Protein AF-A0A9P7G1A4-F1 (afdb_monomer_lite)

Secondary structure (DSSP, 8-state):
---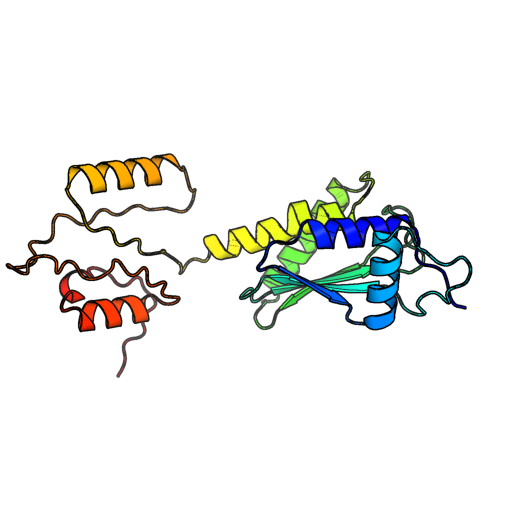PPPHHHHHHHHHHHHH--TTEEEEESSSHHHHHHHHHHHHTT---TT----SS-EEEEEEETT-SEEEEEEE-TT--SSTTSSPPEEEEEESS--HHHHHHHHHHHHHHHHHTTT-SSHHHIIIIIIIHHHHHHHHHT-TT--------S-HHHHHHHHHHHHHT--TT----PPP----TT-------------SSHHHHHHHHHHTT-GGG-----TT-----

Foldseek 3Di:
DFFAAAPLNLVLVLLLVVLDDPQKDKAFPPPRVQSVVCNVCVVVVNPDPDDRHDPAFGWMWIDGHPQQKTKIKTHGSPDHQACPPPHIDIAMDGPPQDPVNRVVVVVQLVVLCVVCRVPSHSSNCSVNVPPVVVSVVCVVVPPQDPPPDDDDDPPVVVVVVLVVVVVVPDVRDPDDDDDDDCPDDDDPDPPDPDDDDDPHPVVVCVVCVVVVNNVVVDDDPPDDPDDD

Structure (mmCIF, N/CA/C/O backbone):
data_AF-A0A9P7G1A4-F1
#
_entry.id   AF-A0A9P7G1A4-F1
#
loop_
_atom_site.group_PDB
_atom_site.id
_atom_site.type_symbol
_atom_site.label_atom_id
_atom_site.label_alt_id
_atom_site.label_comp_id
_atom_site.label_asym_id
_atom_site.label_entity_id
_atom_site.label_seq_id
_atom_site.pdbx_PDB_ins_code
_atom_site.Cartn_x
_atom_site.Cartn_y
_atom_site.Cartn_z
_atom_site.occupancy
_atom_site.B_iso_or_equiv
_atom_site.auth_seq_id
_atom_site.auth_comp_id
_atom_site.auth_asym_id
_atom_site.auth_atom_id
_atom_site.pdbx_PDB_model_num
ATOM 1 N N . MET A 1 1 ? 7.457 -4.955 -28.957 1.00 50.28 1 MET A N 1
ATOM 2 C CA . MET A 1 1 ? 8.875 -5.320 -28.740 1.00 50.28 1 MET A CA 1
ATOM 3 C C . MET A 1 1 ? 8.995 -5.631 -27.256 1.00 50.28 1 MET A C 1
ATOM 5 O O . MET A 1 1 ? 8.514 -4.818 -26.485 1.00 50.28 1 MET A O 1
ATOM 9 N N . ARG A 1 2 ? 9.465 -6.820 -26.857 1.00 60.06 2 ARG A N 1
ATOM 10 C CA . ARG A 1 2 ? 9.529 -7.198 -25.433 1.00 60.06 2 ARG A CA 1
ATOM 11 C C . ARG A 1 2 ? 10.736 -6.514 -24.798 1.00 60.06 2 ARG A C 1
ATOM 13 O O . ARG A 1 2 ? 11.841 -6.670 -25.311 1.00 60.06 2 ARG A O 1
ATOM 20 N N . THR A 1 3 ? 10.518 -5.740 -23.745 1.00 62.59 3 THR A N 1
ATOM 21 C CA . THR A 1 3 ? 11.570 -5.029 -23.006 1.00 62.59 3 THR A CA 1
ATOM 22 C C . THR A 1 3 ? 11.796 -5.727 -21.677 1.00 62.59 3 THR A C 1
ATOM 24 O O . THR A 1 3 ? 10.840 -6.093 -20.999 1.00 62.59 3 THR A O 1
ATOM 27 N N . LEU A 1 4 ? 13.060 -5.950 -21.328 1.00 68.69 4 LEU A N 1
ATOM 28 C CA . LEU A 1 4 ? 13.418 -6.532 -20.039 1.00 68.69 4 LEU A CA 1
ATOM 29 C C . LEU A 1 4 ? 13.031 -5.559 -18.915 1.00 68.69 4 LEU A C 1
ATOM 31 O O . LEU A 1 4 ? 13.248 -4.355 -19.088 1.00 68.69 4 LEU A O 1
ATOM 35 N N . PRO A 1 5 ? 12.484 -6.047 -17.787 1.00 73.88 5 PRO A N 1
ATOM 36 C CA . PRO A 1 5 ? 12.260 -5.207 -16.621 1.00 73.88 5 PRO A CA 1
ATOM 37 C C . PRO A 1 5 ? 13.575 -4.578 -16.172 1.00 73.88 5 PRO A C 1
ATOM 39 O O . PRO A 1 5 ? 14.627 -5.224 -16.188 1.00 73.88 5 PRO A O 1
ATOM 42 N N . ASN A 1 6 ? 13.525 -3.316 -15.758 1.00 82.44 6 ASN A N 1
ATOM 43 C CA . ASN A 1 6 ? 14.699 -2.677 -15.185 1.00 82.44 6 ASN A CA 1
ATOM 44 C C . ASN A 1 6 ? 15.040 -3.348 -13.844 1.00 82.44 6 ASN A C 1
ATOM 46 O O . ASN A 1 6 ? 14.147 -3.631 -13.046 1.00 82.44 6 ASN A O 1
ATOM 50 N N . LYS A 1 7 ? 16.329 -3.549 -13.553 1.00 87.00 7 LYS A N 1
ATOM 51 C CA . LYS A 1 7 ? 16.787 -4.069 -12.259 1.00 87.00 7 LYS A CA 1
ATOM 52 C C . LYS A 1 7 ? 16.179 -3.294 -11.083 1.00 87.00 7 LYS A C 1
ATOM 54 O O . LYS A 1 7 ? 15.661 -3.907 -10.161 1.00 87.00 7 LYS A O 1
ATOM 59 N N . LYS A 1 8 ? 16.156 -1.958 -11.158 1.00 89.25 8 LYS A N 1
ATOM 60 C CA . LYS A 1 8 ? 15.583 -1.100 -10.107 1.00 89.25 8 LYS A CA 1
ATOM 61 C C . LYS A 1 8 ? 14.085 -1.332 -9.893 1.00 89.25 8 LYS A C 1
ATOM 63 O O . LYS A 1 8 ? 13.614 -1.303 -8.766 1.00 89.25 8 LYS A O 1
ATOM 68 N N . GLN A 1 9 ? 13.344 -1.623 -10.963 1.00 90.75 9 GLN A N 1
ATOM 69 C CA . GLN A 1 9 ? 11.924 -1.968 -10.874 1.00 90.75 9 GLN A CA 1
ATOM 70 C C . GLN A 1 9 ? 11.711 -3.269 -10.086 1.00 90.75 9 GLN A C 1
ATOM 72 O O . GLN A 1 9 ? 10.815 -3.337 -9.247 1.00 90.75 9 GLN A O 1
ATOM 77 N N . LEU A 1 10 ? 12.533 -4.291 -10.346 1.00 91.19 10 LEU A N 1
ATOM 78 C CA . LEU A 1 10 ? 12.475 -5.565 -9.625 1.00 91.19 10 LEU A CA 1
ATOM 79 C C . LEU A 1 10 ? 12.927 -5.412 -8.166 1.00 91.19 10 LEU A C 1
ATOM 81 O O . LEU A 1 10 ? 12.272 -5.961 -7.284 1.00 91.19 10 LEU A O 1
ATOM 85 N N . GLU A 1 11 ? 13.977 -4.621 -7.911 1.00 92.62 11 GLU A N 1
ATOM 86 C CA . GLU A 1 11 ? 14.442 -4.283 -6.557 1.00 92.62 11 GLU A CA 1
ATOM 87 C C . GLU A 1 11 ? 13.313 -3.651 -5.725 1.00 92.62 11 GLU A C 1
ATOM 89 O O . GLU A 1 11 ? 13.015 -4.137 -4.637 1.00 92.62 11 GLU A O 1
ATOM 94 N N . GLU A 1 12 ? 12.612 -2.635 -6.243 1.00 94.44 12 GLU A N 1
ATOM 95 C CA . GLU A 1 12 ? 11.511 -1.993 -5.506 1.00 94.44 12 GLU A CA 1
ATOM 96 C C . GLU A 1 12 ? 10.339 -2.937 -5.233 1.00 94.44 12 GLU A C 1
ATOM 98 O O . GLU A 1 12 ? 9.816 -2.967 -4.119 1.00 94.44 12 GLU A O 1
ATOM 103 N N . LEU A 1 13 ? 9.934 -3.740 -6.223 1.00 94.06 13 LEU A N 1
ATOM 104 C CA . LEU A 1 13 ? 8.868 -4.730 -6.046 1.00 94.06 13 LEU A CA 1
ATOM 105 C C . LEU A 1 13 ? 9.237 -5.782 -4.994 1.00 94.06 13 LEU A C 1
ATOM 107 O O . LEU A 1 13 ? 8.384 -6.190 -4.204 1.00 94.06 13 LEU A O 1
ATOM 111 N N . GLN A 1 14 ? 10.503 -6.198 -4.960 1.00 93.62 14 GLN A N 1
ATOM 112 C CA . GLN A 1 14 ? 11.011 -7.137 -3.969 1.00 93.62 14 GLN A CA 1
ATOM 113 C C . GLN A 1 14 ? 11.032 -6.512 -2.570 1.00 93.62 14 GLN A C 1
ATOM 115 O O . GLN A 1 14 ? 10.576 -7.138 -1.613 1.00 93.62 14 GLN A O 1
ATOM 120 N N . MET A 1 15 ? 11.500 -5.266 -2.450 1.00 94.25 15 MET A N 1
ATOM 121 C CA . MET A 1 15 ? 11.491 -4.534 -1.182 1.00 94.25 15 MET A CA 1
ATOM 122 C C . MET A 1 15 ? 10.073 -4.370 -0.636 1.00 94.25 15 MET A C 1
ATOM 124 O O . MET A 1 15 ? 9.863 -4.587 0.554 1.00 94.25 15 MET A O 1
ATOM 128 N N . ILE A 1 16 ? 9.098 -4.053 -1.497 1.00 94.88 16 ILE A N 1
ATOM 129 C CA . ILE A 1 16 ? 7.687 -3.993 -1.094 1.00 94.88 16 ILE A CA 1
ATOM 130 C C . ILE A 1 16 ? 7.224 -5.371 -0.626 1.00 94.88 16 ILE A C 1
ATOM 132 O O . ILE A 1 16 ? 6.701 -5.485 0.471 1.00 94.88 16 ILE A O 1
ATOM 136 N N . LYS A 1 17 ? 7.450 -6.436 -1.406 1.00 92.94 17 LYS A N 1
ATOM 137 C CA . LYS A 1 17 ? 7.046 -7.805 -1.036 1.00 92.94 17 LYS A CA 1
ATOM 138 C C . LYS A 1 17 ? 7.581 -8.219 0.343 1.00 92.94 17 LYS A C 1
ATOM 140 O O . LYS A 1 17 ? 6.862 -8.885 1.082 1.00 92.94 17 LYS A O 1
ATOM 145 N N . PHE A 1 18 ? 8.810 -7.832 0.689 1.00 91.69 18 PHE A N 1
ATOM 146 C CA . PHE A 1 18 ? 9.416 -8.145 1.988 1.00 91.69 18 PHE A CA 1
ATOM 147 C C . PHE A 1 18 ? 9.010 -7.211 3.131 1.00 91.69 18 PHE A C 1
ATOM 149 O O . PHE A 1 18 ? 9.175 -7.593 4.289 1.00 91.69 18 PHE A O 1
ATOM 156 N N . SER A 1 19 ? 8.494 -6.013 2.844 1.00 92.31 19 SER A N 1
ATOM 157 C CA . SER A 1 19 ? 8.000 -5.095 3.876 1.00 92.31 19 SER A CA 1
ATOM 158 C C . SER A 1 19 ? 6.554 -5.369 4.291 1.00 92.31 19 SER A C 1
ATOM 160 O O . SER A 1 19 ? 6.136 -4.876 5.338 1.00 92.31 19 SER A O 1
ATOM 162 N N . LEU A 1 20 ? 5.802 -6.150 3.504 1.00 91.31 20 LEU A N 1
ATOM 163 C CA . LEU A 1 20 ? 4.403 -6.463 3.795 1.00 91.31 20 LEU A CA 1
ATOM 164 C C . LEU A 1 20 ? 4.238 -7.212 5.119 1.00 91.31 20 LEU A C 1
ATOM 166 O O . LEU A 1 20 ? 4.939 -8.185 5.414 1.00 91.31 20 LEU A O 1
ATOM 170 N N . LEU A 1 21 ? 3.230 -6.803 5.882 1.00 88.69 21 LEU A N 1
ATOM 171 C CA . LEU A 1 21 ? 2.774 -7.526 7.066 1.00 88.69 21 LEU A CA 1
ATOM 172 C C . LEU A 1 21 ? 1.942 -8.762 6.682 1.00 88.69 21 LEU A C 1
ATOM 174 O O . LEU A 1 21 ? 1.463 -8.900 5.562 1.00 88.69 21 LEU A O 1
ATOM 178 N N . GLN A 1 22 ? 1.697 -9.660 7.645 1.00 83.88 22 GLN A N 1
ATOM 179 C CA . GLN A 1 22 ? 0.922 -10.896 7.418 1.00 83.88 22 GLN A CA 1
ATOM 180 C C . GLN A 1 22 ? -0.504 -10.650 6.898 1.00 83.88 22 GLN A C 1
ATOM 182 O O . GLN A 1 22 ? -1.103 -11.529 6.284 1.00 83.88 22 GLN A O 1
ATOM 187 N N . ASN A 1 23 ? -1.062 -9.470 7.171 1.00 87.12 23 ASN A N 1
ATOM 188 C CA . ASN A 1 23 ? -2.388 -9.061 6.726 1.00 87.12 23 ASN A CA 1
ATOM 189 C C . ASN A 1 23 ? -2.348 -8.173 5.473 1.00 87.12 23 ASN A C 1
ATOM 191 O O . ASN A 1 23 ? -3.361 -7.571 5.128 1.00 87.12 23 ASN A O 1
ATOM 195 N N . GLU A 1 24 ? -1.206 -8.066 4.805 1.00 91.94 24 GLU A N 1
ATOM 196 C CA . GLU A 1 24 ? -1.015 -7.263 3.606 1.00 91.94 24 GLU A CA 1
ATOM 197 C C . GLU A 1 24 ? -0.651 -8.175 2.442 1.00 91.94 24 GLU A C 1
ATOM 199 O O . GLU A 1 24 ? -0.001 -9.208 2.593 1.00 91.94 24 GLU A O 1
ATOM 204 N N . THR A 1 25 ? -1.119 -7.815 1.257 1.00 93.81 25 THR A N 1
ATOM 205 C CA . THR A 1 25 ? -0.951 -8.628 0.058 1.00 93.81 25 THR A CA 1
ATOM 206 C C . THR A 1 25 ? -0.548 -7.752 -1.107 1.00 93.81 25 THR A C 1
ATOM 208 O O . THR A 1 25 ? -1.005 -6.615 -1.229 1.00 93.81 25 THR A O 1
ATOM 211 N N . LEU A 1 26 ? 0.299 -8.312 -1.962 1.00 95.31 26 LEU A N 1
ATOM 212 C CA . LEU A 1 26 ? 0.692 -7.745 -3.239 1.00 95.31 26 LEU A CA 1
ATOM 213 C C . LEU A 1 26 ? 0.355 -8.760 -4.324 1.00 95.31 26 LEU A C 1
ATOM 215 O O . LEU A 1 26 ? 0.815 -9.902 -4.277 1.00 95.31 26 LEU A O 1
ATOM 219 N N . VAL A 1 27 ? -0.454 -8.344 -5.292 1.00 94.31 27 VAL A N 1
ATOM 220 C CA . VAL A 1 27 ? -0.944 -9.198 -6.376 1.00 94.31 27 VAL A CA 1
ATOM 221 C C . VAL A 1 27 ? -0.731 -8.493 -7.709 1.00 94.31 27 VAL A C 1
ATOM 223 O O . VAL A 1 27 ? -1.128 -7.347 -7.893 1.00 94.31 27 VAL A O 1
ATOM 226 N N . PHE A 1 28 ? -0.117 -9.183 -8.666 1.00 94.44 28 PHE A N 1
ATOM 227 C CA . PHE A 1 28 ? -0.029 -8.693 -10.039 1.00 94.44 28 PHE A CA 1
ATOM 228 C C . PHE A 1 28 ? -1.380 -8.859 -10.740 1.00 94.44 28 PHE A C 1
ATOM 230 O O . PHE A 1 28 ? -1.946 -9.953 -10.746 1.00 94.44 28 PHE A O 1
ATOM 237 N N . LEU A 1 29 ? -1.888 -7.780 -11.333 1.00 92.62 29 LEU A N 1
ATOM 238 C CA . LEU A 1 29 ? -3.165 -7.766 -12.049 1.00 92.62 29 LEU A CA 1
ATOM 239 C C . LEU A 1 29 ? -3.019 -8.254 -13.493 1.00 92.62 29 LEU A C 1
ATOM 241 O O . LEU A 1 29 ? -3.878 -8.980 -13.985 1.00 92.62 29 LEU A O 1
ATOM 245 N N . ASP A 1 30 ? -1.920 -7.879 -14.145 1.00 88.12 30 ASP A N 1
ATOM 246 C CA . ASP A 1 30 ? -1.639 -8.179 -15.548 1.00 88.12 30 ASP A CA 1
ATOM 247 C C . ASP A 1 30 ? -0.352 -9.005 -15.659 1.00 88.12 30 ASP A C 1
ATOM 249 O O . ASP A 1 30 ? 0.599 -8.782 -14.908 1.00 88.12 30 ASP A O 1
ATOM 253 N N . GLU A 1 31 ? -0.328 -9.976 -16.581 1.00 85.38 31 GLU A N 1
ATOM 254 C CA . GLU A 1 31 ? 0.806 -10.895 -16.792 1.00 85.38 31 GLU A CA 1
ATOM 255 C C . GLU A 1 31 ? 1.373 -11.476 -15.476 1.00 85.38 31 GLU A C 1
ATOM 257 O O . GLU A 1 31 ? 2.587 -11.599 -15.299 1.00 85.38 31 GLU A O 1
ATOM 262 N N . SER A 1 32 ? 0.486 -11.828 -14.538 1.00 85.88 32 SER A N 1
ATOM 263 C CA . SER A 1 32 ? 0.849 -12.142 -13.151 1.00 85.88 32 SER A CA 1
ATOM 264 C C . SER A 1 32 ? 1.880 -13.261 -13.024 1.00 85.88 32 SER A C 1
ATOM 266 O O . SER A 1 32 ? 2.825 -13.136 -12.250 1.00 85.88 32 SER A O 1
ATOM 268 N N . GLU A 1 33 ? 1.763 -14.316 -13.832 1.00 86.00 33 GLU A N 1
ATOM 269 C CA . GLU A 1 33 ? 2.751 -15.396 -13.874 1.00 86.00 33 GLU A CA 1
ATOM 270 C C . GLU A 1 33 ? 4.121 -14.931 -14.376 1.00 86.00 33 GLU A C 1
ATOM 272 O O . GLU A 1 33 ? 5.142 -15.395 -13.874 1.00 86.00 33 GLU A O 1
ATOM 277 N N . ALA A 1 34 ? 4.163 -14.042 -15.372 1.00 86.81 34 ALA A N 1
ATOM 278 C CA . ALA A 1 34 ? 5.422 -13.564 -15.933 1.00 86.81 34 ALA A CA 1
ATOM 279 C C . ALA A 1 34 ? 6.149 -12.679 -14.917 1.00 86.81 34 ALA A C 1
ATOM 281 O O . ALA A 1 34 ? 7.319 -12.919 -14.628 1.00 86.81 34 ALA A O 1
ATOM 282 N N . TRP A 1 35 ? 5.446 -11.715 -14.320 1.00 89.12 35 TRP A N 1
ATOM 283 C CA . TRP A 1 35 ? 6.011 -10.846 -13.288 1.00 89.12 35 TRP A CA 1
ATOM 284 C C . TRP A 1 35 ? 6.409 -11.613 -12.024 1.00 89.12 35 TRP A C 1
ATOM 286 O O . TRP A 1 35 ? 7.485 -11.366 -11.481 1.00 89.12 35 TRP A O 1
ATOM 296 N N . ALA A 1 36 ? 5.602 -12.585 -11.589 1.00 87.50 36 ALA A N 1
ATOM 297 C CA . ALA A 1 36 ? 5.943 -13.431 -10.447 1.00 87.50 36 ALA A CA 1
ATOM 298 C C . ALA A 1 36 ? 7.197 -14.281 -10.705 1.00 87.50 36 ALA A C 1
ATOM 300 O O . ALA A 1 36 ? 8.042 -14.389 -9.819 1.00 87.50 36 ALA A O 1
ATOM 301 N N . ARG A 1 37 ? 7.347 -14.842 -11.916 1.00 87.44 37 ARG A N 1
ATOM 302 C CA . ARG A 1 37 ? 8.562 -15.574 -12.316 1.00 87.44 37 ARG A CA 1
ATOM 303 C C . ARG A 1 37 ? 9.783 -14.662 -12.332 1.00 87.44 37 ARG A C 1
ATOM 305 O O . ARG A 1 37 ? 10.774 -15.002 -11.706 1.00 87.44 37 ARG A O 1
ATOM 312 N N . TRP A 1 38 ? 9.690 -13.484 -12.950 1.00 87.06 38 TRP A N 1
ATOM 313 C CA . TRP A 1 38 ? 10.794 -12.517 -12.967 1.00 87.06 38 TRP A CA 1
ATOM 314 C C . TRP A 1 38 ? 11.235 -12.100 -11.563 1.00 87.06 38 TRP A C 1
ATOM 316 O O . TRP A 1 38 ? 12.430 -12.008 -11.297 1.00 87.06 38 TRP A O 1
ATOM 326 N N . LEU A 1 39 ? 10.282 -11.869 -10.657 1.00 88.12 39 LEU A N 1
ATOM 327 C CA . LEU A 1 39 ? 10.595 -11.514 -9.277 1.00 88.12 39 LEU A CA 1
ATOM 328 C C . LEU A 1 39 ? 11.248 -12.682 -8.517 1.00 88.12 39 LEU A C 1
ATOM 330 O O . LEU A 1 39 ? 12.160 -12.451 -7.730 1.00 88.12 39 LEU A O 1
ATOM 334 N N . ALA A 1 40 ? 10.818 -13.923 -8.769 1.00 87.50 40 ALA A N 1
ATOM 335 C CA . ALA A 1 40 ? 11.411 -15.122 -8.174 1.00 87.50 40 ALA A CA 1
ATOM 336 C C . ALA A 1 40 ? 12.822 -15.419 -8.716 1.00 87.50 40 ALA A C 1
ATOM 338 O O . ALA A 1 40 ? 13.728 -15.705 -7.937 1.00 87.50 40 ALA A O 1
ATOM 339 N N . ASP A 1 41 ? 13.027 -15.296 -10.029 1.00 87.31 41 ASP A N 1
ATOM 340 C CA . ASP A 1 41 ? 14.334 -15.475 -10.673 1.00 87.31 41 ASP A CA 1
ATOM 341 C C . ASP A 1 41 ? 15.327 -14.395 -10.200 1.00 87.31 41 ASP A C 1
ATOM 343 O O . ASP A 1 41 ? 16.511 -14.673 -10.009 1.00 87.31 41 ASP A O 1
ATOM 347 N N . PHE A 1 42 ? 14.845 -13.167 -9.963 1.00 87.38 42 PHE A N 1
ATOM 348 C CA . PHE A 1 42 ? 15.640 -12.093 -9.362 1.00 87.38 42 PHE A CA 1
ATOM 349 C C . PHE A 1 42 ? 16.022 -12.403 -7.912 1.00 87.38 42 PHE A C 1
ATOM 351 O O . PHE A 1 42 ? 17.176 -12.237 -7.528 1.00 87.38 42 PHE A O 1
ATOM 358 N N . GLU A 1 43 ? 15.068 -12.895 -7.117 1.00 85.94 43 GLU A N 1
ATOM 359 C CA . GLU A 1 43 ? 15.282 -13.289 -5.719 1.00 85.94 43 GLU A CA 1
ATOM 360 C C . GLU A 1 43 ? 16.321 -14.413 -5.587 1.00 85.94 43 GLU A C 1
ATOM 362 O O . GLU A 1 43 ? 17.135 -14.403 -4.666 1.00 85.94 43 GLU A O 1
ATOM 367 N N . ALA A 1 44 ? 16.332 -15.349 -6.535 1.00 85.56 44 ALA A N 1
ATOM 368 C CA . ALA A 1 44 ? 17.270 -16.464 -6.575 1.00 85.56 44 ALA A CA 1
ATOM 369 C C . ALA A 1 44 ? 18.592 -16.146 -7.307 1.00 85.56 44 ALA A C 1
ATOM 371 O O . ALA A 1 44 ? 19.328 -17.081 -7.627 1.00 85.56 44 ALA A O 1
ATOM 372 N N . ASP A 1 45 ? 18.865 -14.872 -7.626 1.00 81.62 45 ASP A N 1
ATOM 373 C CA . ASP A 1 45 ? 20.031 -14.397 -8.401 1.00 81.62 45 ASP A CA 1
ATOM 374 C C . ASP A 1 45 ? 20.311 -15.246 -9.658 1.00 81.62 45 ASP A C 1
ATOM 376 O O . ASP A 1 45 ? 21.444 -15.536 -10.043 1.00 81.62 45 ASP A O 1
ATOM 380 N N . SER A 1 46 ? 19.232 -15.713 -10.286 1.00 79.00 46 SER A N 1
ATOM 381 C CA . SER A 1 46 ? 19.245 -16.651 -11.410 1.00 79.00 46 SER A CA 1
ATOM 382 C C . SER A 1 46 ? 18.510 -16.073 -12.613 1.00 79.00 46 SER A C 1
ATOM 384 O O . SER A 1 46 ? 17.937 -16.807 -13.417 1.00 79.00 46 SER A O 1
ATOM 386 N N . LEU A 1 47 ? 18.586 -14.745 -12.774 1.00 70.81 47 LEU A N 1
ATOM 387 C CA . LEU A 1 47 ? 18.081 -14.043 -13.949 1.00 70.81 47 LEU A CA 1
ATOM 388 C C . LEU A 1 47 ? 18.709 -14.627 -15.226 1.00 70.81 47 LEU A C 1
ATOM 390 O O . LEU A 1 47 ? 19.916 -14.487 -15.452 1.00 70.81 47 LEU A O 1
ATOM 394 N N . PRO A 1 48 ? 17.925 -15.265 -16.103 1.00 64.88 48 PRO A N 1
ATOM 395 C CA . PRO A 1 48 ? 18.477 -15.853 -17.309 1.00 64.88 48 PRO A CA 1
ATOM 396 C C . PRO A 1 48 ? 18.829 -14.776 -18.334 1.00 64.88 48 PRO A C 1
ATOM 398 O O . PRO A 1 48 ? 18.066 -13.844 -18.586 1.00 64.88 48 PRO A O 1
ATOM 401 N N . ALA A 1 49 ? 19.964 -14.966 -19.009 1.00 60.84 49 ALA A N 1
ATOM 402 C CA . ALA A 1 49 ? 20.493 -14.033 -20.005 1.00 60.84 49 ALA A CA 1
ATOM 403 C C . ALA A 1 49 ? 19.546 -13.767 -21.198 1.00 60.84 49 ALA A C 1
ATOM 405 O O . ALA A 1 49 ? 19.726 -12.785 -21.915 1.00 60.84 49 ALA A O 1
ATOM 406 N N . VAL A 1 50 ? 18.558 -14.642 -21.437 1.00 56.25 50 VAL A N 1
ATOM 407 C CA . VAL A 1 50 ? 17.644 -14.583 -22.591 1.00 56.25 50 VAL A CA 1
ATOM 408 C C . VAL A 1 50 ? 16.226 -15.028 -22.195 1.00 56.25 50 VAL A C 1
ATOM 410 O O . VAL A 1 50 ? 15.695 -15.999 -22.729 1.00 56.25 50 VAL A O 1
ATOM 413 N N . GLN A 1 51 ? 15.583 -14.347 -21.245 1.00 66.06 51 GLN A N 1
ATOM 414 C CA . GLN A 1 51 ? 14.125 -14.447 -21.099 1.00 66.06 51 GLN A CA 1
ATOM 415 C C . GLN A 1 51 ? 13.432 -13.314 -21.860 1.00 66.06 51 GLN A C 1
ATOM 417 O O . GLN A 1 51 ? 13.884 -12.173 -21.905 1.00 66.06 51 GLN A O 1
ATOM 422 N N . GLN A 1 52 ? 12.302 -13.642 -22.477 1.00 69.00 52 GLN A N 1
ATOM 423 C CA . GLN A 1 52 ? 11.416 -12.654 -23.070 1.00 69.00 52 GLN A CA 1
ATOM 424 C C . GLN A 1 52 ? 10.742 -11.863 -21.939 1.00 69.00 52 GLN A C 1
ATOM 426 O O . GLN A 1 52 ? 9.977 -12.435 -21.168 1.00 69.00 52 GLN A O 1
ATOM 431 N N . GLY A 1 53 ? 11.036 -10.564 -21.844 1.00 69.38 53 GLY A N 1
ATOM 432 C CA . GLY A 1 53 ? 10.427 -9.679 -20.849 1.00 69.38 53 GLY A CA 1
ATOM 433 C C . GLY A 1 53 ? 8.900 -9.561 -20.998 1.00 69.38 53 GLY A C 1
ATOM 434 O O . GLY A 1 53 ? 8.362 -9.914 -22.059 1.00 69.38 53 GLY A O 1
ATOM 435 N N . PRO A 1 54 ? 8.211 -9.072 -19.953 1.00 77.19 54 PRO A N 1
ATOM 436 C CA . PRO A 1 54 ? 6.778 -8.803 -19.993 1.00 77.19 54 PRO A CA 1
ATOM 437 C C . PRO A 1 54 ? 6.441 -7.794 -21.097 1.00 77.19 54 PRO A C 1
ATOM 439 O O . PRO A 1 54 ? 7.272 -6.975 -21.510 1.00 77.19 54 PRO A O 1
ATOM 442 N N . ILE A 1 55 ? 5.226 -7.899 -21.633 1.00 79.75 55 ILE A N 1
ATOM 443 C CA . ILE A 1 55 ? 4.764 -7.075 -22.758 1.00 79.75 55 ILE A CA 1
ATOM 444 C C . ILE A 1 55 ? 4.066 -5.814 -22.236 1.00 79.75 55 ILE A C 1
ATOM 446 O O . ILE A 1 55 ? 4.124 -4.770 -22.891 1.00 79.75 55 ILE A O 1
ATOM 450 N N . SER A 1 56 ? 3.443 -5.895 -21.060 1.00 85.38 56 SER A N 1
ATOM 451 C CA . SER A 1 56 ? 2.741 -4.798 -20.398 1.00 85.38 56 SER A CA 1
ATOM 452 C C . SER A 1 56 ? 3.504 -4.222 -19.193 1.00 85.38 56 SER A C 1
ATOM 454 O O . SER A 1 56 ? 4.345 -4.902 -18.598 1.00 85.38 56 SER A O 1
ATOM 456 N N . PRO A 1 57 ? 3.184 -2.977 -18.782 1.00 90.19 57 PRO A N 1
ATOM 457 C CA . PRO A 1 57 ? 3.572 -2.430 -17.480 1.00 90.19 57 PRO A CA 1
ATOM 458 C C . PRO A 1 57 ? 3.270 -3.391 -16.323 1.00 90.19 57 PRO A C 1
ATOM 460 O O . PRO A 1 57 ? 2.308 -4.163 -16.384 1.00 90.19 57 PRO A O 1
ATOM 463 N N . ALA A 1 58 ? 4.067 -3.319 -15.252 1.00 91.75 58 ALA A N 1
ATOM 464 C CA . ALA A 1 58 ? 3.762 -4.055 -14.030 1.00 91.75 58 ALA A CA 1
ATOM 465 C C . ALA A 1 58 ? 2.600 -3.356 -13.338 1.00 91.75 58 ALA A C 1
ATOM 467 O O . ALA A 1 58 ? 2.756 -2.241 -12.839 1.00 91.75 58 ALA A O 1
ATOM 468 N N . ARG A 1 59 ? 1.438 -3.998 -13.306 1.00 95.19 59 ARG A N 1
ATOM 469 C CA . ARG A 1 59 ? 0.276 -3.464 -12.610 1.00 95.19 59 ARG A CA 1
ATOM 470 C C . ARG A 1 59 ? 0.014 -4.285 -11.366 1.00 95.19 59 ARG A C 1
ATOM 472 O O . ARG A 1 59 ? -0.257 -5.481 -11.448 1.00 95.19 59 ARG A O 1
ATOM 479 N N . VAL A 1 60 ? 0.134 -3.637 -10.220 1.00 95.81 60 VAL A N 1
ATOM 480 C CA . VAL A 1 60 ? 0.210 -4.292 -8.922 1.00 95.81 60 VAL A CA 1
ATOM 481 C C . VAL A 1 60 ? -0.884 -3.754 -8.023 1.00 95.81 60 VAL A C 1
ATOM 483 O O . VAL A 1 60 ? -0.996 -2.547 -7.826 1.00 95.81 60 VAL A O 1
ATOM 486 N N . GLU A 1 61 ? -1.693 -4.650 -7.484 1.00 96.06 61 GLU A N 1
ATOM 487 C CA . GLU A 1 61 ? -2.647 -4.364 -6.426 1.00 96.06 61 GLU A CA 1
ATOM 488 C C . GLU A 1 61 ? -2.003 -4.641 -5.071 1.00 96.06 61 GLU A C 1
ATOM 490 O O . GLU A 1 61 ? -1.429 -5.706 -4.852 1.00 96.06 61 GLU A O 1
ATOM 495 N N . ILE A 1 62 ? -2.107 -3.675 -4.165 1.00 96.12 62 ILE A N 1
ATOM 496 C CA . ILE A 1 62 ? -1.611 -3.767 -2.798 1.00 96.12 62 ILE A CA 1
ATOM 497 C C . ILE A 1 62 ? -2.788 -3.544 -1.859 1.00 96.12 62 ILE A C 1
ATOM 499 O O . ILE A 1 62 ? -3.407 -2.472 -1.854 1.00 96.12 62 ILE A O 1
ATOM 503 N N . LYS A 1 63 ? -3.105 -4.568 -1.070 1.00 93.56 63 LYS A N 1
ATOM 504 C CA . LYS A 1 63 ? -4.311 -4.618 -0.245 1.00 93.56 63 LYS A CA 1
ATOM 505 C C . LYS A 1 63 ? -3.987 -5.030 1.179 1.00 93.56 63 LYS A C 1
ATOM 507 O O . LYS A 1 63 ? -3.261 -5.992 1.408 1.00 93.56 63 LYS A O 1
ATOM 512 N N . VAL A 1 64 ? -4.613 -4.334 2.121 1.00 91.38 64 VAL A N 1
ATOM 513 C CA . VAL A 1 64 ? -4.666 -4.721 3.531 1.00 91.38 64 VAL A CA 1
ATOM 514 C C . VAL A 1 64 ? -5.958 -5.509 3.768 1.00 91.38 64 VAL A C 1
ATOM 516 O O . VAL A 1 64 ? -7.034 -5.084 3.340 1.00 91.38 64 VAL A O 1
ATOM 519 N N . TYR A 1 65 ? -5.870 -6.659 4.432 1.00 86.62 65 TYR A N 1
ATOM 520 C CA . TYR A 1 65 ? -7.018 -7.493 4.788 1.00 86.62 65 TYR A CA 1
ATOM 521 C C . TYR A 1 65 ? -8.034 -6.693 5.618 1.00 86.62 65 TYR A C 1
ATOM 523 O O . TYR A 1 65 ? -7.655 -5.896 6.477 1.00 86.62 65 TYR A O 1
ATOM 531 N N . ASP A 1 66 ? -9.325 -6.870 5.325 1.00 81.56 66 ASP A N 1
ATOM 532 C CA . ASP A 1 66 ? -10.450 -6.104 5.891 1.00 81.56 66 ASP A CA 1
ATOM 533 C C . ASP A 1 66 ? -10.384 -4.573 5.720 1.00 81.56 66 ASP A C 1
ATOM 535 O O . ASP A 1 66 ? -11.153 -3.830 6.340 1.00 81.56 66 ASP A O 1
ATOM 539 N N . SER A 1 67 ? -9.499 -4.061 4.859 1.00 85.56 67 SER A N 1
ATOM 540 C CA . SER A 1 67 ? -9.543 -2.660 4.448 1.00 85.56 67 SER A CA 1
ATOM 541 C C . SER A 1 67 ? -10.569 -2.469 3.322 1.00 85.56 67 SER A C 1
ATOM 543 O O . SER A 1 67 ? -10.530 -3.201 2.330 1.00 85.56 67 SER A O 1
ATOM 545 N N . PRO A 1 68 ? -11.459 -1.458 3.411 1.00 84.06 68 PRO A N 1
ATOM 546 C CA . PRO A 1 68 ? -12.393 -1.122 2.333 1.00 84.06 68 PRO A CA 1
ATOM 547 C C . PRO A 1 68 ? -11.698 -0.467 1.130 1.00 84.06 68 PRO A C 1
ATOM 549 O O . PRO A 1 68 ? -12.351 -0.181 0.128 1.00 84.06 68 PRO A O 1
ATOM 552 N N . MET A 1 69 ? -10.396 -0.193 1.246 1.00 89.88 69 MET A N 1
ATOM 553 C CA . MET A 1 69 ? -9.577 0.459 0.237 1.00 89.88 69 MET A CA 1
ATOM 554 C C . MET A 1 69 ? -8.262 -0.285 0.008 1.00 89.88 69 MET A C 1
ATOM 556 O O . MET A 1 69 ? -7.724 -0.936 0.908 1.00 89.88 69 MET A O 1
ATOM 560 N N . PHE A 1 70 ? -7.739 -0.139 -1.198 1.00 93.50 70 PHE A N 1
ATOM 561 C CA . PHE A 1 70 ? -6.493 -0.726 -1.659 1.00 93.50 70 PHE A CA 1
ATOM 562 C C . PHE A 1 70 ? -5.838 0.194 -2.690 1.00 93.50 70 PHE A C 1
ATOM 564 O O . PHE A 1 70 ? -6.476 1.098 -3.245 1.00 93.50 70 PHE A O 1
ATOM 571 N N . PHE A 1 71 ? -4.556 -0.029 -2.945 1.00 95.94 71 PHE A N 1
ATOM 572 C CA . PHE A 1 71 ? -3.800 0.738 -3.925 1.00 95.94 71 PHE A CA 1
ATOM 573 C C . PHE A 1 71 ? -3.536 -0.102 -5.162 1.00 95.94 71 PHE A C 1
ATOM 575 O O . PHE A 1 71 ? -3.313 -1.305 -5.082 1.00 95.94 71 PHE A O 1
ATOM 582 N N . VAL A 1 72 ? -3.543 0.551 -6.314 1.00 96.62 72 VAL A N 1
ATOM 583 C CA . VAL A 1 72 ? -3.072 -0.008 -7.571 1.00 96.62 72 VAL A CA 1
ATOM 584 C C . VAL A 1 72 ? -1.928 0.859 -8.056 1.00 96.62 72 VAL A C 1
ATOM 586 O O . VAL A 1 72 ? -2.087 2.070 -8.206 1.00 96.62 72 VAL A O 1
ATOM 589 N N . VAL A 1 73 ? -0.788 0.229 -8.299 1.00 96.81 73 VAL A N 1
ATOM 590 C CA . VAL A 1 73 ? 0.405 0.868 -8.841 1.00 96.81 73 VAL A CA 1
ATOM 591 C C . VAL A 1 73 ? 0.643 0.312 -10.232 1.00 96.81 73 VAL A C 1
ATOM 593 O O . VAL A 1 73 ? 0.730 -0.899 -10.416 1.00 96.81 73 VAL A O 1
ATOM 596 N N . GLU A 1 74 ? 0.737 1.190 -11.217 1.00 96.06 74 GLU A N 1
ATOM 597 C CA . GLU A 1 74 ? 1.139 0.841 -12.573 1.00 96.06 74 GLU A CA 1
ATOM 598 C C . GLU A 1 74 ? 2.553 1.361 -12.816 1.00 96.06 74 GLU A C 1
ATOM 600 O O . GLU A 1 74 ? 2.796 2.566 -12.798 1.00 96.06 74 GLU A O 1
ATOM 605 N N . ILE A 1 75 ? 3.493 0.445 -13.022 1.00 94.62 75 ILE A N 1
ATOM 606 C CA . ILE A 1 75 ? 4.909 0.749 -13.198 1.00 94.62 75 ILE A CA 1
ATOM 607 C C . ILE A 1 75 ? 5.264 0.552 -14.674 1.00 94.62 75 ILE A C 1
ATOM 609 O O . ILE A 1 75 ? 5.274 -0.591 -15.154 1.00 94.62 75 ILE A O 1
ATOM 613 N N . PRO A 1 76 ? 5.550 1.633 -15.418 1.00 92.75 76 PRO A N 1
ATOM 614 C CA . PRO A 1 76 ? 5.828 1.537 -16.843 1.00 92.75 76 PRO A CA 1
ATOM 615 C C . PRO A 1 76 ? 7.124 0.764 -17.103 1.00 92.75 76 PRO A C 1
ATOM 617 O O . PRO A 1 76 ? 8.073 0.833 -16.328 1.00 92.75 76 PRO A O 1
ATOM 620 N N . LEU A 1 77 ? 7.205 0.083 -18.250 1.00 87.44 77 LEU A N 1
ATOM 621 C CA . LEU A 1 77 ? 8.401 -0.674 -18.659 1.00 87.44 77 LEU A CA 1
ATOM 622 C C . LEU A 1 77 ? 9.660 0.205 -18.793 1.00 87.44 77 LEU A C 1
ATOM 624 O O . LEU A 1 77 ? 10.775 -0.285 -18.674 1.00 87.44 77 LEU A O 1
ATOM 628 N N . GLY A 1 78 ? 9.483 1.508 -19.038 1.00 87.25 78 GLY A N 1
ATOM 629 C CA . GLY A 1 78 ? 10.570 2.490 -19.104 1.00 87.25 78 GLY A CA 1
ATOM 630 C C . GLY A 1 78 ? 10.978 3.085 -17.754 1.00 87.25 78 GLY A C 1
ATOM 631 O O . GLY A 1 78 ? 11.755 4.039 -17.739 1.00 87.25 78 GLY A O 1
ATOM 632 N N . TYR A 1 79 ? 10.432 2.596 -16.637 1.00 91.19 79 TYR A N 1
ATOM 633 C CA . TYR A 1 79 ? 10.750 3.114 -15.311 1.00 91.19 79 TYR A CA 1
ATOM 634 C C . TYR A 1 79 ? 12.223 2.857 -14.959 1.00 91.19 79 TYR A C 1
ATOM 636 O O . TYR A 1 79 ? 12.723 1.732 -15.036 1.00 91.19 79 TYR A O 1
ATOM 644 N N . SER A 1 80 ? 12.932 3.918 -14.575 1.00 87.69 80 SER A N 1
ATOM 645 C CA . SER A 1 80 ? 14.375 3.886 -14.314 1.00 87.69 80 SER A CA 1
ATOM 646 C C . SER A 1 80 ? 14.752 3.767 -12.836 1.00 87.69 80 SER A C 1
ATOM 648 O O . SER A 1 80 ? 15.935 3.858 -12.522 1.00 87.69 80 SER A O 1
ATOM 650 N N . GLY A 1 81 ? 13.781 3.590 -11.934 1.00 85.81 81 GLY A N 1
ATOM 651 C CA . GLY A 1 81 ? 14.020 3.655 -10.484 1.00 85.81 81 GLY A CA 1
ATOM 652 C C . GLY A 1 81 ? 13.998 5.076 -9.914 1.00 85.81 81 GLY A C 1
ATOM 653 O O . GLY A 1 81 ? 14.493 5.300 -8.822 1.00 85.81 81 GLY A O 1
ATOM 654 N N . ASN A 1 82 ? 13.501 6.061 -10.668 1.00 87.75 82 ASN A N 1
ATOM 655 C CA . ASN A 1 82 ? 13.332 7.434 -10.192 1.00 87.75 82 ASN A CA 1
ATOM 656 C C . ASN A 1 82 ? 12.153 8.113 -10.900 1.00 87.75 82 ASN A C 1
ATOM 658 O O . ASN A 1 82 ? 11.671 7.637 -11.932 1.00 87.75 82 ASN A O 1
ATOM 662 N N . LEU A 1 83 ? 11.711 9.251 -10.364 1.00 88.19 83 LEU A N 1
ATOM 663 C CA . LEU A 1 83 ? 10.561 9.997 -10.887 1.00 88.19 83 LEU A CA 1
ATOM 664 C C . LEU A 1 83 ? 10.913 10.971 -12.032 1.00 88.19 83 LEU A C 1
ATOM 666 O O . LEU A 1 83 ? 10.037 11.690 -12.507 1.00 88.19 83 LEU A O 1
ATOM 670 N N . GLY A 1 84 ? 12.163 11.006 -12.506 1.00 83.81 84 GLY A N 1
ATOM 671 C CA . GLY A 1 84 ? 12.605 11.911 -13.577 1.00 83.81 84 GLY A CA 1
ATOM 672 C C . GLY A 1 84 ? 12.277 11.438 -15.001 1.00 83.81 84 GLY A C 1
ATOM 673 O O . GLY A 1 84 ? 12.406 12.216 -15.944 1.00 83.81 84 GLY A O 1
ATOM 674 N N . GLY A 1 85 ? 11.881 10.171 -15.166 1.00 84.88 85 GLY A N 1
ATOM 675 C CA . GLY A 1 85 ? 11.601 9.534 -16.457 1.00 84.88 85 GLY A CA 1
ATOM 676 C C . GLY A 1 85 ? 10.145 9.091 -16.620 1.00 84.88 85 GLY A C 1
ATOM 677 O O . GLY A 1 85 ? 9.213 9.841 -16.342 1.00 84.88 85 GLY A O 1
ATOM 678 N N . ALA A 1 86 ? 9.936 7.858 -17.092 1.00 88.88 86 ALA A N 1
ATOM 679 C CA . ALA A 1 86 ? 8.601 7.268 -17.157 1.00 88.88 86 ALA A CA 1
ATOM 680 C C . ALA A 1 86 ? 8.081 7.015 -15.734 1.00 88.88 86 ALA A C 1
ATOM 682 O O . ALA A 1 86 ? 8.593 6.140 -15.040 1.00 88.88 86 ALA A O 1
ATOM 683 N N . GLN A 1 87 ? 7.087 7.789 -15.300 1.00 92.62 87 GLN A N 1
ATOM 684 C CA . GLN A 1 87 ? 6.623 7.778 -13.914 1.00 92.62 87 GLN A CA 1
ATOM 685 C C . GLN A 1 87 ? 5.603 6.662 -13.639 1.00 92.62 87 GLN A C 1
ATOM 687 O O . GLN A 1 87 ? 4.740 6.401 -14.483 1.00 92.62 87 GLN A O 1
ATOM 692 N N . PRO A 1 88 ? 5.666 6.027 -12.456 1.00 94.44 88 PRO A N 1
ATOM 693 C CA . PRO A 1 88 ? 4.623 5.124 -11.998 1.00 94.44 88 PRO A CA 1
ATOM 694 C C . PRO A 1 88 ? 3.319 5.881 -11.722 1.00 94.44 88 PRO A C 1
ATOM 696 O O . PRO A 1 88 ? 3.325 7.017 -11.244 1.00 94.44 88 PRO A O 1
ATOM 699 N N . ILE A 1 89 ? 2.191 5.235 -12.009 1.00 95.38 89 ILE A N 1
ATOM 700 C CA . ILE A 1 89 ? 0.852 5.775 -11.765 1.00 95.38 89 ILE A CA 1
ATOM 701 C C . ILE A 1 89 ? 0.279 5.095 -10.529 1.00 95.38 89 ILE A C 1
ATOM 703 O O . ILE A 1 89 ? 0.212 3.870 -10.453 1.00 95.38 89 ILE A O 1
ATOM 707 N N . PHE A 1 90 ? -0.186 5.898 -9.579 1.00 95.81 90 PHE A N 1
ATOM 708 C CA . PHE A 1 90 ? -0.798 5.423 -8.346 1.00 95.81 90 PHE A CA 1
ATOM 709 C C . PHE A 1 90 ? -2.295 5.708 -8.364 1.00 95.81 90 PHE A C 1
ATOM 711 O O . PHE A 1 90 ? -2.741 6.824 -8.632 1.00 95.81 90 PHE A O 1
ATOM 718 N N . ALA A 1 91 ? -3.088 4.695 -8.047 1.00 94.56 91 ALA A N 1
ATOM 719 C CA . ALA A 1 91 ? -4.526 4.815 -7.919 1.00 94.56 91 ALA A CA 1
ATOM 720 C C . ALA A 1 91 ? -4.981 4.222 -6.590 1.00 94.56 91 ALA A C 1
ATOM 722 O O . ALA A 1 91 ? -4.666 3.083 -6.265 1.00 94.56 91 ALA A O 1
ATOM 723 N N . VAL A 1 92 ? -5.781 4.976 -5.845 1.00 94.50 92 VAL A N 1
ATOM 724 C CA . VAL A 1 92 ? -6.562 4.431 -4.733 1.00 94.50 92 VAL A CA 1
ATOM 725 C C . VAL A 1 92 ? -7.899 3.905 -5.260 1.00 94.50 92 VAL A C 1
ATOM 727 O O . VAL A 1 92 ? -8.582 4.572 -6.048 1.00 94.50 92 VAL A O 1
ATOM 730 N N . LYS A 1 93 ? -8.267 2.697 -4.837 1.00 92.81 93 LYS A N 1
ATOM 731 C CA . LYS A 1 93 ? -9.535 2.036 -5.157 1.00 92.81 93 LYS A CA 1
ATOM 732 C C . LYS A 1 93 ? -10.165 1.478 -3.883 1.00 92.81 93 LYS A C 1
ATOM 734 O O . LYS A 1 93 ? -9.497 1.333 -2.865 1.00 92.81 93 LYS A O 1
ATOM 739 N N . GLY A 1 94 ? -11.455 1.179 -3.931 1.00 87.69 94 GLY A N 1
ATOM 740 C CA . GLY A 1 94 ? -12.176 0.595 -2.807 1.00 87.69 94 GLY A CA 1
ATOM 741 C C . GLY A 1 94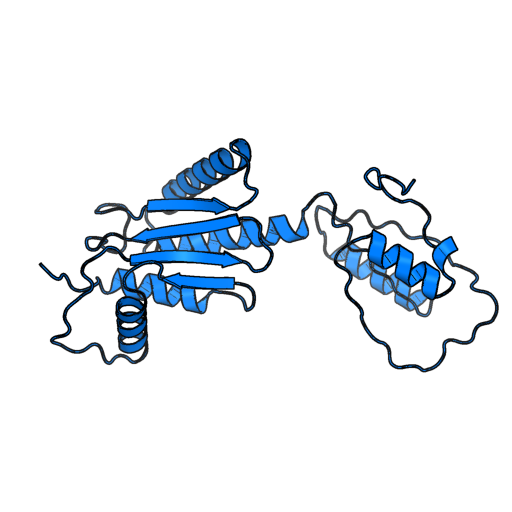 ? -13.658 0.440 -3.110 1.00 87.69 94 GLY A C 1
ATOM 742 O O . GLY A 1 94 ? -14.215 1.229 -3.870 1.00 87.69 94 GLY A O 1
ATOM 743 N N . ASP A 1 95 ? -14.297 -0.554 -2.500 1.00 77.31 95 ASP A N 1
ATOM 744 C CA . ASP A 1 95 ? -15.715 -0.856 -2.744 1.00 77.31 95 ASP A CA 1
ATOM 745 C C . ASP A 1 95 ? -16.653 0.160 -2.078 1.00 77.31 95 ASP A C 1
ATOM 747 O O . ASP A 1 95 ? -17.820 0.272 -2.446 1.00 77.31 95 ASP A O 1
ATOM 751 N N . GLN A 1 96 ? -16.154 0.887 -1.073 1.00 73.69 96 GLN A N 1
ATOM 752 C CA . GLN A 1 96 ? -16.914 1.844 -0.258 1.00 73.69 96 GLN A CA 1
ATOM 753 C C . GLN A 1 96 ? -16.202 3.197 -0.114 1.00 73.69 96 GLN A C 1
ATOM 755 O O . GLN A 1 96 ? -16.586 4.003 0.731 1.00 73.69 96 GLN A O 1
ATOM 760 N N . ILE A 1 97 ? -15.160 3.456 -0.913 1.00 84.62 97 ILE A N 1
ATOM 761 C CA . ILE A 1 97 ? -14.460 4.739 -0.852 1.00 84.62 97 ILE A CA 1
ATOM 762 C C . ILE A 1 97 ? -15.327 5.818 -1.499 1.00 84.62 97 ILE A C 1
ATOM 764 O O . ILE A 1 97 ? -15.712 5.724 -2.667 1.00 84.62 97 ILE A O 1
ATOM 768 N N . ASN A 1 98 ? -15.665 6.850 -0.731 1.00 85.56 98 ASN A N 1
ATOM 769 C CA . ASN A 1 98 ? -16.406 7.974 -1.287 1.00 85.56 98 ASN A CA 1
ATOM 770 C C . ASN A 1 98 ? -15.462 8.908 -2.068 1.00 85.56 98 ASN A C 1
ATOM 772 O O . ASN A 1 98 ? -14.240 8.874 -1.919 1.00 85.56 98 ASN A O 1
ATOM 776 N N . ARG A 1 99 ? -16.032 9.789 -2.896 1.00 88.06 99 ARG A N 1
ATOM 777 C CA . ARG A 1 99 ? -15.246 10.714 -3.729 1.00 88.06 99 ARG A CA 1
ATOM 778 C C . ARG A 1 99 ? -14.333 11.638 -2.911 1.00 88.06 99 ARG A C 1
ATOM 780 O O . ARG A 1 99 ? -13.234 11.942 -3.352 1.00 88.06 99 ARG A O 1
ATOM 787 N N . ILE A 1 100 ? -14.765 12.063 -1.722 1.00 87.88 100 ILE A N 1
ATOM 788 C CA . ILE A 1 100 ? -13.991 12.964 -0.855 1.00 87.88 100 ILE A CA 1
ATOM 789 C C . ILE A 1 100 ? -12.749 12.246 -0.316 1.00 87.88 100 ILE A C 1
ATOM 791 O O . ILE A 1 100 ? -11.657 12.811 -0.311 1.00 87.88 100 ILE A O 1
ATOM 795 N N . GLU A 1 101 ? -12.900 10.996 0.116 1.00 87.12 101 GLU A N 1
ATOM 796 C CA . GLU A 1 101 ? -11.792 10.151 0.561 1.00 87.12 101 GLU A CA 1
ATOM 797 C C . GLU A 1 101 ? -10.843 9.834 -0.587 1.00 87.12 101 GLU A C 1
ATOM 799 O O . GLU A 1 101 ? -9.629 9.932 -0.415 1.00 87.12 101 GLU A O 1
ATOM 804 N N . GLN A 1 102 ? -11.380 9.520 -1.767 1.00 89.44 102 GLN A N 1
ATOM 805 C CA . GLN A 1 102 ? -10.573 9.286 -2.958 1.00 89.44 102 GLN A CA 1
ATOM 806 C C . GLN A 1 102 ? -9.728 10.520 -3.301 1.00 89.44 102 GLN A C 1
ATOM 808 O O . GLN A 1 102 ? -8.513 10.402 -3.454 1.00 89.44 102 GLN A O 1
ATOM 813 N N . ASP A 1 103 ? -10.337 11.709 -3.335 1.00 91.50 103 ASP A N 1
ATOM 814 C CA . ASP A 1 103 ? -9.638 12.973 -3.592 1.00 91.50 103 ASP A CA 1
ATOM 815 C C . ASP A 1 103 ? -8.588 13.273 -2.510 1.00 91.50 103 ASP A C 1
ATOM 817 O O . ASP A 1 103 ? -7.491 13.744 -2.818 1.00 91.50 103 ASP A O 1
ATOM 821 N N . ARG A 1 104 ? -8.890 12.980 -1.238 1.00 92.12 104 ARG A N 1
ATOM 822 C CA . ARG A 1 104 ? -7.943 13.132 -0.124 1.00 92.12 104 ARG A CA 1
ATOM 823 C C . ARG A 1 104 ? -6.717 12.243 -0.313 1.00 92.12 104 ARG A C 1
ATOM 825 O O . ARG A 1 104 ? -5.598 12.730 -0.175 1.00 92.12 104 ARG A O 1
ATOM 832 N N . TRP A 1 105 ? -6.918 10.965 -0.620 1.00 93.62 105 TRP A N 1
ATOM 833 C CA . TRP A 1 105 ? -5.825 10.019 -0.838 1.00 93.62 105 TRP A CA 1
ATOM 834 C C . TRP A 1 105 ? -5.009 10.365 -2.079 1.00 93.62 105 TRP A C 1
ATOM 836 O O . TRP A 1 105 ? -3.788 10.291 -2.031 1.00 93.62 105 TRP A O 1
ATOM 846 N N . GLN A 1 106 ? -5.651 10.814 -3.158 1.00 93.62 106 GLN A N 1
ATOM 847 C CA . GLN A 1 106 ? -4.943 11.269 -4.357 1.00 93.62 106 GLN A CA 1
ATOM 848 C C . GLN A 1 106 ? -4.063 12.495 -4.085 1.00 93.62 106 GLN A C 1
ATOM 850 O O . GLN A 1 106 ? -2.921 12.539 -4.539 1.00 93.62 106 GLN A O 1
ATOM 855 N N . ARG A 1 107 ? -4.547 13.467 -3.297 1.00 94.56 107 ARG A N 1
ATOM 856 C CA . ARG A 1 107 ? -3.716 14.601 -2.855 1.00 94.56 107 ARG A CA 1
ATOM 857 C C . ARG A 1 107 ? -2.551 14.138 -1.995 1.00 94.56 107 ARG A C 1
ATOM 859 O O . ARG A 1 107 ? -1.423 14.495 -2.287 1.00 94.56 107 ARG A O 1
ATOM 866 N N . LEU A 1 108 ? -2.813 13.283 -1.009 1.00 94.88 108 LEU A N 1
ATOM 867 C CA . LEU A 1 108 ? -1.769 12.746 -0.141 1.00 94.88 108 LEU A CA 1
ATOM 868 C C . LEU A 1 108 ? -0.681 12.009 -0.934 1.00 94.88 108 LEU A C 1
ATOM 870 O O . LEU A 1 108 ? 0.498 12.212 -0.674 1.00 94.88 108 LEU A O 1
ATOM 874 N N . ILE A 1 109 ? -1.066 11.169 -1.898 1.00 95.56 109 ILE A N 1
ATOM 875 C CA . ILE A 1 109 ? -0.125 10.475 -2.786 1.00 95.56 109 ILE A CA 1
ATOM 876 C C . ILE A 1 109 ? 0.744 11.488 -3.526 1.00 95.56 109 ILE A C 1
ATOM 878 O O . ILE A 1 109 ? 1.960 11.335 -3.560 1.00 95.56 109 ILE A O 1
ATOM 882 N N . LYS A 1 110 ? 0.128 12.528 -4.094 1.00 94.94 110 LYS A N 1
ATOM 883 C CA . LYS A 1 110 ? 0.850 13.576 -4.812 1.00 94.94 110 LYS A CA 1
ATOM 884 C C . LYS A 1 110 ? 1.838 14.306 -3.897 1.00 94.94 110 LYS A C 1
ATOM 886 O O . LYS A 1 110 ? 3.008 14.406 -4.246 1.00 94.94 110 LYS A O 1
ATOM 891 N N . ASP A 1 111 ? 1.381 14.748 -2.730 1.00 95.88 111 ASP A N 1
ATOM 892 C CA . ASP A 1 111 ? 2.208 15.469 -1.760 1.00 95.88 111 ASP A CA 1
ATOM 893 C C . ASP A 1 111 ? 3.396 14.597 -1.313 1.00 95.88 111 ASP A C 1
ATOM 895 O O . ASP A 1 111 ? 4.539 15.047 -1.302 1.00 95.88 111 ASP A O 1
ATOM 899 N N . LYS A 1 112 ? 3.157 13.307 -1.029 1.00 95.38 112 LYS A N 1
ATOM 900 C CA . LYS A 1 112 ? 4.222 12.366 -0.653 1.00 95.38 112 LYS A CA 1
ATOM 901 C C . LYS A 1 112 ? 5.179 12.037 -1.791 1.00 95.38 112 LYS A C 1
ATOM 903 O O . LYS A 1 112 ? 6.358 11.859 -1.518 1.00 95.38 112 LYS A O 1
ATOM 908 N N . LEU A 1 113 ? 4.720 11.995 -3.041 1.00 94.06 113 LEU A N 1
ATOM 909 C CA . LEU A 1 113 ? 5.606 11.839 -4.200 1.00 94.06 113 LEU A CA 1
ATOM 910 C C . LEU A 1 113 ? 6.536 13.039 -4.385 1.00 94.06 113 LEU A C 1
ATOM 912 O O . LEU A 1 113 ? 7.688 12.849 -4.764 1.00 94.06 113 LEU A O 1
ATOM 916 N N . GLU A 1 114 ? 6.051 14.253 -4.117 1.00 93.62 114 GLU A N 1
ATOM 917 C CA . GLU A 1 114 ? 6.881 15.461 -4.141 1.00 93.62 114 GLU A CA 1
ATOM 918 C C . GLU A 1 114 ? 7.928 15.438 -3.014 1.00 93.62 114 GLU A C 1
ATOM 920 O O . GLU A 1 114 ? 9.083 15.784 -3.254 1.00 93.62 114 GLU A O 1
ATOM 925 N N . GLU A 1 115 ? 7.558 14.968 -1.816 1.00 94.00 115 GLU A N 1
ATOM 926 C CA . GLU A 1 115 ? 8.487 14.818 -0.683 1.00 94.00 115 GLU A CA 1
ATOM 927 C C . GLU A 1 115 ? 9.609 13.800 -0.944 1.00 94.00 115 GLU A C 1
ATOM 929 O O . GLU A 1 115 ? 10.727 14.012 -0.485 1.00 94.00 115 GLU A O 1
ATOM 934 N N . ILE A 1 116 ? 9.326 12.710 -1.667 1.00 93.56 116 ILE A N 1
ATOM 935 C CA . ILE A 1 116 ? 10.291 11.625 -1.939 1.00 93.56 116 ILE A CA 1
ATOM 936 C C . ILE A 1 116 ? 10.875 11.684 -3.358 1.00 93.56 116 ILE A C 1
ATOM 938 O O . ILE A 1 116 ? 11.365 10.679 -3.876 1.00 93.56 116 ILE A O 1
ATOM 942 N N . ALA A 1 117 ? 10.799 12.835 -4.028 1.00 89.00 117 ALA A N 1
ATOM 943 C CA . ALA A 1 117 ? 11.161 12.948 -5.440 1.00 89.00 117 ALA A CA 1
ATOM 944 C C . ALA A 1 117 ? 12.632 12.599 -5.744 1.00 89.00 117 ALA A C 1
ATOM 946 O O . ALA A 1 117 ? 12.942 12.156 -6.853 1.00 89.00 117 ALA A O 1
ATOM 947 N N . ASP A 1 118 ? 13.524 12.781 -4.769 1.00 89.62 118 ASP A N 1
ATOM 948 C CA . ASP A 1 118 ? 14.956 12.466 -4.825 1.00 89.62 118 ASP A CA 1
ATOM 949 C C . ASP A 1 118 ? 15.305 11.069 -4.278 1.00 89.62 118 ASP A C 1
ATOM 951 O O . ASP A 1 118 ? 16.477 10.691 -4.221 1.00 89.62 118 ASP A O 1
ATOM 955 N N . SER A 1 119 ? 14.294 10.285 -3.905 1.00 91.44 119 SER A N 1
ATOM 956 C CA . SER A 1 119 ? 14.458 8.930 -3.400 1.00 91.44 119 SER A CA 1
ATOM 957 C C . SER A 1 119 ? 15.049 7.976 -4.433 1.00 91.44 119 SER A C 1
ATOM 959 O O . SER A 1 119 ? 14.691 7.992 -5.611 1.00 91.44 119 SER A O 1
ATOM 961 N N . GLU A 1 120 ? 15.895 7.062 -3.955 1.00 89.62 120 GLU A N 1
ATOM 962 C CA . GLU A 1 120 ? 16.409 5.944 -4.749 1.00 89.62 120 GLU A CA 1
ATOM 963 C C . GLU A 1 120 ? 15.338 4.867 -5.024 1.00 89.62 120 GLU A C 1
ATOM 965 O O . GLU A 1 120 ? 15.488 4.082 -5.959 1.00 89.62 120 GLU A O 1
ATOM 970 N N . TYR A 1 121 ? 14.270 4.822 -4.215 1.00 93.31 121 TYR A N 1
ATOM 971 C CA . TYR A 1 121 ? 13.211 3.808 -4.289 1.00 93.31 121 TYR A CA 1
ATOM 972 C C . TYR A 1 121 ? 11.827 4.424 -3.994 1.00 93.31 121 TYR A C 1
ATOM 974 O O . TYR A 1 121 ? 11.223 4.143 -2.948 1.00 93.31 121 TYR A O 1
ATOM 982 N N . PRO A 1 122 ? 11.320 5.319 -4.859 1.00 94.94 122 PRO A N 1
ATOM 983 C CA . PRO A 1 122 ? 10.136 6.122 -4.560 1.00 94.94 122 PRO A CA 1
ATOM 984 C C . PRO A 1 122 ? 8.840 5.300 -4.474 1.00 94.94 122 PRO A C 1
ATOM 986 O O . PRO A 1 122 ? 7.961 5.644 -3.685 1.00 94.94 122 PRO A O 1
ATOM 989 N N . ILE A 1 123 ? 8.697 4.199 -5.221 1.00 95.75 123 ILE A N 1
ATOM 990 C CA . ILE A 1 123 ? 7.510 3.330 -5.144 1.00 95.75 123 ILE A CA 1
ATOM 991 C C . ILE A 1 123 ? 7.505 2.604 -3.803 1.00 95.75 123 ILE A C 1
ATOM 993 O O . ILE A 1 123 ? 6.491 2.611 -3.099 1.00 95.75 123 ILE A O 1
ATOM 997 N N . TYR A 1 124 ? 8.645 2.016 -3.432 1.00 95.81 124 TYR A N 1
ATOM 998 C CA . TYR A 1 124 ? 8.799 1.351 -2.141 1.00 95.81 124 TYR A CA 1
ATOM 999 C C . TYR A 1 124 ? 8.526 2.309 -0.980 1.00 95.81 124 TYR A C 1
ATOM 1001 O O . TYR A 1 124 ? 7.740 1.969 -0.092 1.00 95.81 124 TYR A O 1
ATOM 1009 N N . GLN A 1 125 ? 9.139 3.497 -0.993 1.00 95.38 125 GLN A N 1
ATOM 1010 C CA . GLN A 1 125 ? 8.974 4.475 0.079 1.00 95.38 125 GLN A CA 1
ATOM 1011 C C . GLN A 1 125 ? 7.533 4.967 0.176 1.00 95.38 125 GLN A C 1
ATOM 1013 O O . GLN A 1 125 ? 6.964 4.956 1.269 1.00 95.38 125 GLN A O 1
ATOM 1018 N N . LEU A 1 126 ? 6.906 5.322 -0.950 1.00 96.44 126 LEU A N 1
ATOM 1019 C CA . LEU A 1 126 ? 5.512 5.748 -0.948 1.00 96.44 126 LEU A CA 1
ATOM 1020 C C . LEU A 1 126 ? 4.605 4.670 -0.353 1.00 96.44 126 LEU A C 1
ATOM 1022 O O . LEU A 1 126 ? 3.840 4.942 0.568 1.00 96.44 126 LEU A O 1
ATOM 1026 N N . ILE A 1 127 ? 4.691 3.441 -0.857 1.00 95.44 127 ILE A N 1
ATOM 1027 C CA . ILE A 1 127 ? 3.791 2.365 -0.441 1.00 95.44 127 ILE A CA 1
ATOM 1028 C C . ILE A 1 127 ? 4.066 1.951 1.004 1.00 95.44 127 ILE A C 1
ATOM 1030 O O . ILE A 1 127 ? 3.163 2.001 1.838 1.00 95.44 127 ILE A O 1
ATOM 1034 N N . SER A 1 128 ? 5.302 1.555 1.299 1.00 94.25 128 SER A N 1
ATOM 1035 C CA . SER A 1 128 ? 5.640 0.867 2.548 1.00 94.25 128 SER A CA 1
ATOM 1036 C C . SER A 1 128 ? 5.801 1.823 3.724 1.00 94.25 128 SER A C 1
ATOM 1038 O O . SER A 1 128 ? 5.478 1.455 4.848 1.00 94.25 128 SER A O 1
ATOM 1040 N N . LEU A 1 129 ? 6.301 3.041 3.489 1.00 92.81 129 LEU A N 1
ATOM 1041 C CA . LEU A 1 129 ? 6.614 3.987 4.568 1.00 92.81 129 LEU A CA 1
ATOM 1042 C C . LEU A 1 129 ? 5.545 5.063 4.758 1.00 92.81 129 LEU A C 1
ATOM 1044 O O . LEU A 1 129 ? 5.489 5.674 5.823 1.00 92.81 129 LEU A O 1
ATOM 1048 N N . HIS A 1 130 ? 4.695 5.301 3.755 1.00 93.94 130 HIS A N 1
ATOM 1049 C CA . HIS A 1 130 ? 3.670 6.340 3.837 1.00 93.94 130 HIS A CA 1
ATOM 1050 C C . HIS A 1 130 ? 2.252 5.781 3.742 1.00 93.94 130 HIS A C 1
ATOM 1052 O O . HIS A 1 130 ? 1.445 6.016 4.637 1.00 93.94 130 HIS A O 1
ATOM 1058 N N . LEU A 1 131 ? 1.916 5.038 2.688 1.00 94.00 131 LEU A N 1
ATOM 1059 C CA . LEU A 1 131 ? 0.521 4.689 2.412 1.00 94.00 131 LEU A CA 1
ATOM 1060 C C . LEU A 1 131 ? -0.007 3.529 3.265 1.00 94.00 131 LEU A C 1
ATOM 1062 O O . LEU A 1 131 ? -1.086 3.654 3.850 1.00 94.00 131 LEU A O 1
ATOM 1066 N N . LEU A 1 132 ? 0.730 2.418 3.354 1.00 92.00 132 LEU A N 1
ATOM 1067 C CA . LEU A 1 132 ? 0.325 1.254 4.151 1.00 92.00 132 LEU A CA 1
ATOM 1068 C C . LEU A 1 132 ? 0.186 1.587 5.646 1.00 92.00 132 LEU A C 1
ATOM 1070 O O . LEU A 1 132 ? -0.882 1.296 6.198 1.00 92.00 132 LEU A O 1
ATOM 1074 N N . PRO A 1 133 ? 1.147 2.283 6.293 1.00 90.69 133 PRO A N 1
ATOM 1075 C CA . PRO A 1 133 ? 0.997 2.692 7.689 1.00 90.69 133 PRO A CA 1
ATOM 1076 C C . PRO A 1 133 ? -0.268 3.517 7.935 1.00 90.69 133 PRO A C 1
ATOM 1078 O O . PRO A 1 133 ? -0.989 3.265 8.896 1.00 90.69 133 PRO A O 1
ATOM 1081 N N . LEU A 1 134 ? -0.611 4.434 7.027 1.00 89.12 134 LEU A N 1
ATOM 1082 C CA . LEU A 1 134 ? -1.805 5.269 7.169 1.00 89.12 134 LEU A CA 1
ATOM 1083 C C . LEU A 1 134 ? -3.114 4.485 7.026 1.00 89.12 134 LEU A C 1
ATOM 1085 O O . LEU A 1 134 ? -4.089 4.809 7.707 1.00 89.12 134 LEU A O 1
ATOM 1089 N N . ILE A 1 135 ? -3.165 3.457 6.168 1.00 86.88 135 ILE A N 1
ATOM 1090 C CA . ILE A 1 135 ? -4.320 2.545 6.143 1.00 86.88 135 ILE A CA 1
ATOM 1091 C C . ILE A 1 135 ? -4.425 1.812 7.479 1.00 86.88 135 ILE A C 1
ATOM 1093 O O . ILE A 1 135 ? -5.517 1.735 8.042 1.00 86.88 135 ILE A O 1
ATOM 1097 N N . GLN A 1 136 ? -3.313 1.289 7.999 1.00 81.31 136 GLN A N 1
ATOM 1098 C CA . GLN A 1 136 ? -3.308 0.562 9.269 1.00 81.31 136 GLN A CA 1
ATOM 1099 C C . GLN A 1 136 ? -3.751 1.468 10.426 1.00 81.31 136 GLN A C 1
ATOM 1101 O O . GLN A 1 136 ? -4.641 1.095 11.187 1.00 81.31 136 GLN A O 1
ATOM 1106 N N . GLU A 1 137 ? -3.241 2.698 10.509 1.00 78.12 137 GLU A N 1
ATOM 1107 C CA . GLU A 1 137 ? -3.680 3.694 11.494 1.00 78.12 137 GLU A CA 1
ATOM 1108 C C . GLU A 1 137 ? -5.181 3.984 11.393 1.00 78.12 137 GLU A C 1
ATOM 1110 O O . GLU A 1 137 ? -5.876 4.017 12.409 1.00 78.12 137 GLU A O 1
ATOM 1115 N N . GLN A 1 138 ? -5.722 4.130 10.180 1.00 71.81 138 GLN A N 1
ATOM 1116 C CA . GLN A 1 138 ? -7.161 4.334 9.987 1.00 71.81 138 GLN A CA 1
ATOM 1117 C C . GLN A 1 138 ? -7.995 3.135 10.444 1.00 71.81 138 GLN A C 1
ATOM 1119 O O . GLN A 1 138 ? -9.138 3.323 10.861 1.00 71.81 138 GLN A O 1
ATOM 1124 N N . ARG A 1 139 ? -7.446 1.915 10.420 1.00 64.44 139 ARG A N 1
ATOM 1125 C CA . ARG A 1 139 ? -8.122 0.733 10.980 1.00 64.44 139 ARG A CA 1
ATOM 1126 C C . ARG A 1 139 ? -8.204 0.800 12.501 1.00 64.44 139 ARG A C 1
ATOM 1128 O O . ARG A 1 139 ? -9.258 0.483 13.043 1.00 64.44 139 ARG A O 1
ATOM 1135 N N . PHE A 1 140 ? -7.158 1.281 13.171 1.00 52.91 140 PHE A N 1
ATOM 1136 C CA . PHE A 1 140 ? -7.188 1.512 14.619 1.00 52.91 140 PHE A CA 1
ATOM 1137 C C . PHE A 1 140 ? -8.031 2.739 15.010 1.00 52.91 140 PHE A C 1
ATOM 1139 O O . PHE A 1 140 ? -8.579 2.784 16.108 1.00 52.91 140 PHE A O 1
ATOM 1146 N N . ALA A 1 141 ? -8.166 3.722 14.113 1.00 44.12 141 ALA A N 1
ATOM 1147 C CA . ALA A 1 141 ? -8.793 5.016 14.385 1.00 44.12 141 ALA A CA 1
ATOM 1148 C C . ALA A 1 141 ? -10.230 5.185 13.850 1.00 44.12 141 ALA A C 1
ATOM 1150 O O . ALA A 1 141 ? -10.771 6.294 13.915 1.00 44.12 141 ALA A O 1
ATOM 1151 N N . LYS A 1 142 ? -10.888 4.139 13.323 1.00 40.94 142 LYS A N 1
ATOM 1152 C CA . LYS A 1 142 ? -12.301 4.245 12.915 1.00 40.94 142 LYS A CA 1
ATOM 1153 C C . LYS A 1 142 ? -13.160 4.660 14.114 1.00 40.94 142 LYS A C 1
ATOM 1155 O O . LYS A 1 142 ? -13.281 3.928 15.092 1.00 40.94 142 LYS A O 1
ATOM 1160 N N . VAL A 1 143 ? -13.806 5.822 14.008 1.00 39.66 143 VAL A N 1
ATOM 1161 C CA . VAL A 1 143 ? -14.864 6.271 14.923 1.00 39.66 143 VAL A CA 1
ATOM 1162 C C . VAL A 1 143 ? -15.982 5.223 14.868 1.00 39.66 143 VAL A C 1
ATOM 1164 O O . VAL A 1 143 ? -16.706 5.138 13.882 1.00 39.66 143 VAL A O 1
ATOM 1167 N N . GLY A 1 144 ? -16.038 4.356 15.882 1.00 40.25 144 GLY A N 1
ATOM 1168 C CA . GLY A 1 144 ? -16.856 3.135 15.884 1.00 40.25 144 GLY A CA 1
ATOM 1169 C C . GLY A 1 144 ? -16.119 1.865 16.330 1.00 40.25 144 GLY A C 1
ATOM 1170 O O . GLY A 1 144 ? -16.782 0.883 16.645 1.00 40.25 144 GLY A O 1
ATOM 1171 N N . TYR A 1 145 ? -14.786 1.899 16.445 1.00 42.69 145 TYR A N 1
ATOM 1172 C CA . TYR A 1 145 ? -13.970 0.903 17.149 1.00 42.69 145 TYR A CA 1
ATOM 1173 C C . TYR A 1 145 ? -13.478 1.461 18.500 1.00 42.69 145 TYR A C 1
ATOM 1175 O O . TYR A 1 145 ? -12.306 1.799 18.656 1.00 42.69 145 TYR A O 1
ATOM 1183 N N . PRO A 1 146 ? -14.335 1.575 19.530 1.00 44.16 146 PRO A N 1
ATOM 1184 C CA . PRO A 1 146 ? -13.843 1.428 20.883 1.00 44.16 146 PRO A CA 1
ATOM 1185 C C . PRO A 1 146 ? -13.606 -0.072 21.063 1.00 44.16 146 PRO A C 1
ATOM 1187 O O . PRO A 1 146 ? -14.552 -0.828 21.276 1.00 44.16 146 PRO A O 1
ATOM 1190 N N . GLY A 1 147 ? -12.363 -0.532 20.920 1.00 51.28 147 GLY A N 1
ATOM 1191 C CA . GLY A 1 147 ? -12.016 -1.854 21.431 1.00 51.28 147 GLY A CA 1
ATOM 1192 C C . GLY A 1 147 ? -12.382 -1.873 22.914 1.00 51.28 147 GLY A C 1
ATOM 1193 O O . GLY A 1 147 ? -11.741 -1.195 23.715 1.00 51.28 147 GLY A O 1
ATOM 1194 N N . VAL A 1 148 ? -13.470 -2.553 23.279 1.00 56.25 148 VAL A N 1
ATOM 1195 C CA . VAL A 1 148 ? -13.809 -2.769 24.684 1.00 56.25 148 VAL A CA 1
ATOM 1196 C C . VAL A 1 148 ? -12.817 -3.801 25.185 1.00 56.25 148 VAL A C 1
ATOM 1198 O O . VAL A 1 148 ? -12.860 -4.959 24.783 1.00 56.25 148 VAL A O 1
ATOM 1201 N N . ILE A 1 149 ? -11.901 -3.367 26.042 1.00 58.84 149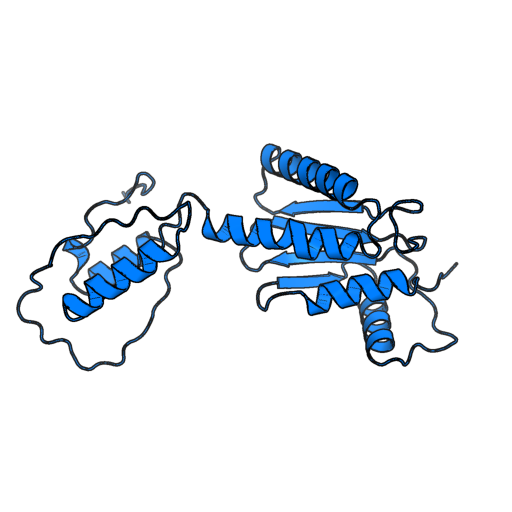 ILE A N 1
ATOM 1202 C CA . ILE A 1 149 ? -10.978 -4.269 26.715 1.00 58.84 149 ILE A CA 1
ATOM 1203 C C . ILE A 1 149 ? -11.654 -4.707 28.012 1.00 58.84 149 ILE A C 1
ATOM 1205 O O . ILE A 1 149 ? -11.847 -3.895 28.916 1.00 58.84 149 ILE A O 1
ATOM 1209 N N . TYR A 1 150 ? -12.038 -5.981 28.088 1.00 60.03 150 TYR A N 1
ATOM 1210 C CA . TYR A 1 150 ? -12.517 -6.596 29.323 1.00 60.03 150 TYR A CA 1
ATOM 1211 C C . TYR A 1 150 ? -11.341 -7.257 30.048 1.00 60.03 150 TYR A C 1
ATOM 1213 O O . TYR A 1 150 ? -10.659 -8.103 29.473 1.00 60.03 150 TYR A O 1
ATOM 1221 N N . ALA A 1 151 ? -11.115 -6.873 31.303 1.00 63.66 151 ALA A N 1
ATOM 1222 C CA . ALA A 1 151 ? -10.102 -7.462 32.170 1.00 63.66 151 ALA A CA 1
ATOM 1223 C C . ALA A 1 151 ? -10.746 -7.858 33.509 1.00 63.66 151 ALA A C 1
ATOM 1225 O O . ALA A 1 151 ? -11.539 -7.102 34.067 1.00 63.66 151 ALA A O 1
ATOM 1226 N N . GLU A 1 152 ? -10.415 -9.051 34.005 1.00 60.38 152 GLU A N 1
ATOM 1227 C CA . GLU A 1 152 ? -10.914 -9.620 35.262 1.00 60.38 152 GLU A CA 1
ATOM 1228 C C . GLU A 1 152 ? -9.709 -10.130 36.068 1.00 60.38 152 GLU A C 1
ATOM 1230 O O . GLU A 1 152 ? -8.869 -10.857 35.534 1.00 60.38 152 GLU A O 1
ATOM 1235 N N . GLY A 1 153 ? -9.589 -9.727 37.334 1.00 70.06 153 GLY A N 1
ATOM 1236 C CA . GLY A 1 153 ? -8.413 -10.004 38.163 1.00 70.06 153 GLY A CA 1
ATOM 1237 C C . GLY A 1 153 ? -8.506 -9.365 39.547 1.00 70.06 153 GLY A C 1
ATOM 1238 O O . GLY A 1 153 ? -9.540 -8.789 39.893 1.00 70.06 153 GLY A O 1
ATOM 1239 N N . MET A 1 154 ? -7.432 -9.476 40.337 1.00 71.62 154 MET A N 1
ATOM 1240 C CA . MET A 1 154 ? -7.317 -8.707 41.579 1.00 71.62 154 MET A CA 1
ATOM 1241 C C . MET A 1 154 ? -7.265 -7.215 41.246 1.00 71.62 154 MET A C 1
ATOM 1243 O O . MET A 1 154 ? -6.807 -6.824 40.171 1.00 71.62 154 MET A O 1
ATOM 1247 N N . LYS A 1 155 ? -7.748 -6.376 42.161 1.00 72.38 155 LYS A N 1
ATOM 1248 C CA . LYS A 1 155 ? -7.850 -4.931 41.942 1.00 72.38 155 LYS A CA 1
ATOM 1249 C C . LYS A 1 155 ? -6.508 -4.316 41.552 1.00 72.38 155 LYS A C 1
ATOM 1251 O O . LYS A 1 155 ? -6.455 -3.530 40.611 1.00 72.38 155 LYS A O 1
ATOM 1256 N N . GLU A 1 156 ? -5.443 -4.720 42.235 1.00 75.25 156 GLU A N 1
ATOM 1257 C CA . GLU A 1 156 ? -4.087 -4.222 42.017 1.00 75.25 156 GLU A CA 1
ATOM 1258 C C . GLU A 1 156 ? -3.601 -4.529 40.589 1.00 75.25 156 GLU A C 1
ATOM 1260 O O . GLU A 1 156 ? -3.062 -3.648 39.918 1.00 75.25 156 GLU A O 1
ATOM 1265 N N . ASP A 1 157 ? -3.885 -5.736 40.086 1.00 73.38 157 ASP A N 1
ATOM 1266 C CA . ASP A 1 157 ? -3.519 -6.163 38.729 1.00 73.38 157 ASP A CA 1
ATOM 1267 C C . ASP A 1 157 ? -4.272 -5.349 37.660 1.00 73.38 157 ASP A C 1
ATOM 1269 O O . ASP A 1 157 ? -3.717 -4.980 36.621 1.00 73.38 157 ASP A O 1
ATOM 1273 N N . ILE A 1 158 ? -5.554 -5.050 37.909 1.00 76.88 158 ILE A N 1
ATOM 1274 C CA . ILE A 1 158 ? -6.384 -4.248 37.000 1.00 76.88 158 ILE A CA 1
ATOM 1275 C C . ILE A 1 158 ? -5.928 -2.786 36.989 1.00 76.88 158 ILE A C 1
ATOM 1277 O O . ILE A 1 158 ? -5.874 -2.164 35.925 1.00 76.88 158 ILE A O 1
ATOM 1281 N N . GLU A 1 159 ? -5.578 -2.229 38.147 1.00 77.94 159 GLU A N 1
ATOM 1282 C CA . GLU A 1 159 ? -5.072 -0.860 38.258 1.00 77.94 159 GLU A CA 1
ATOM 1283 C C . GLU A 1 159 ? -3.724 -0.692 37.541 1.00 77.94 159 GLU A C 1
ATOM 1285 O O . GLU A 1 159 ? -3.553 0.274 36.787 1.00 77.94 159 GLU A O 1
ATOM 1290 N N . GLU A 1 160 ? -2.805 -1.653 37.687 1.00 79.44 160 GLU A N 1
ATOM 1291 C CA . GLU A 1 160 ? -1.533 -1.676 36.956 1.00 79.44 160 GLU A CA 1
ATOM 1292 C C . GLU A 1 160 ? -1.755 -1.799 35.441 1.00 79.44 160 GLU A C 1
ATOM 1294 O O . GLU A 1 160 ? -1.182 -1.035 34.656 1.00 79.44 160 GLU A O 1
ATOM 1299 N N . PHE A 1 161 ? -2.644 -2.701 35.014 1.00 73.81 161 PHE A N 1
ATOM 1300 C CA . PHE A 1 161 ? -3.017 -2.851 33.608 1.00 73.81 161 PHE A CA 1
ATOM 1301 C C . PHE A 1 161 ?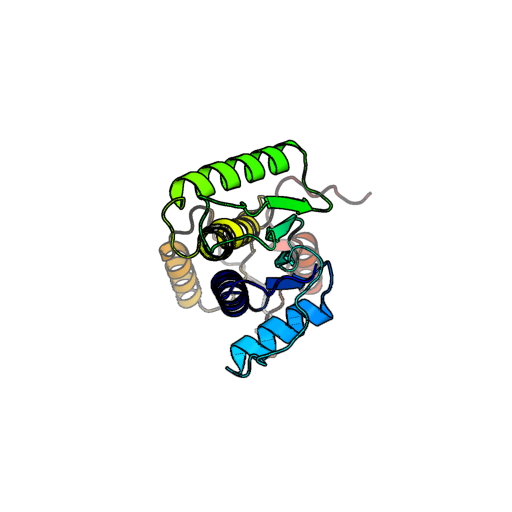 -3.530 -1.531 33.012 1.00 73.81 161 PHE A C 1
ATOM 1303 O O . PHE A 1 161 ? -3.067 -1.089 31.957 1.00 73.81 161 PHE A O 1
ATOM 1310 N N . VAL A 1 162 ? -4.443 -0.850 33.711 1.00 72.06 162 VAL A N 1
ATOM 1311 C CA . VAL A 1 162 ? -4.983 0.447 33.284 1.00 72.06 162 VAL A CA 1
ATOM 1312 C C . VAL A 1 162 ? -3.894 1.522 33.230 1.00 72.06 162 VAL A C 1
ATOM 1314 O O . VAL A 1 162 ? -3.889 2.334 32.299 1.00 72.06 162 VAL A O 1
ATOM 1317 N N . ALA A 1 163 ? -2.974 1.548 34.198 1.00 71.56 163 ALA A N 1
ATOM 1318 C CA . ALA A 1 163 ? -1.850 2.482 34.208 1.00 71.56 163 ALA A CA 1
ATOM 1319 C C . ALA A 1 163 ? -0.927 2.270 32.997 1.00 71.56 163 ALA A C 1
ATOM 1321 O O . ALA A 1 163 ? -0.583 3.239 32.316 1.00 71.56 163 ALA A O 1
ATOM 1322 N N . ASN A 1 164 ? -0.619 1.014 32.669 1.00 70.44 164 ASN A N 1
ATOM 1323 C CA . ASN A 1 164 ? 0.198 0.649 31.513 1.00 70.44 164 ASN A CA 1
ATOM 1324 C C . ASN A 1 164 ? -0.462 1.066 30.191 1.00 70.44 164 ASN A C 1
ATOM 1326 O O . ASN A 1 164 ? 0.187 1.694 29.358 1.00 70.44 164 ASN A O 1
ATOM 1330 N N . ILE A 1 165 ? -1.765 0.816 30.021 1.00 68.56 165 ILE A N 1
ATOM 1331 C CA . ILE A 1 165 ? -2.510 1.250 28.825 1.00 68.56 165 ILE A CA 1
ATOM 1332 C C . ILE A 1 165 ? -2.524 2.781 28.696 1.00 68.56 165 ILE A C 1
ATOM 1334 O O . ILE A 1 165 ? -2.322 3.317 27.606 1.00 68.56 165 ILE A O 1
ATOM 1338 N N . LYS A 1 166 ? -2.718 3.513 29.801 1.00 64.25 166 LYS A N 1
ATOM 1339 C CA . LYS A 1 166 ? -2.671 4.988 29.798 1.00 64.25 166 LYS A CA 1
ATOM 1340 C C . LYS A 1 166 ? -1.276 5.526 29.459 1.00 64.25 166 LYS A C 1
ATOM 1342 O O . LYS A 1 166 ? -1.172 6.550 28.784 1.00 64.25 166 LYS A O 1
ATOM 1347 N N . ALA A 1 167 ? -0.218 4.845 29.899 1.00 65.19 167 ALA A N 1
ATOM 1348 C CA . ALA A 1 167 ? 1.166 5.228 29.627 1.00 65.19 167 ALA A CA 1
ATOM 1349 C C . ALA A 1 167 ? 1.556 5.087 28.144 1.00 65.19 167 ALA A C 1
ATOM 1351 O O . ALA A 1 167 ? 2.469 5.774 27.694 1.00 65.19 167 ALA A O 1
ATOM 1352 N N . MET A 1 168 ? 0.837 4.271 27.364 1.00 62.97 168 MET A N 1
ATOM 1353 C CA . MET A 1 168 ? 1.096 4.079 25.929 1.00 62.97 168 MET A CA 1
ATOM 1354 C C . MET A 1 168 ? 0.741 5.299 25.051 1.00 62.97 168 MET A C 1
ATOM 1356 O O . MET A 1 168 ? 1.030 5.278 23.859 1.00 62.97 168 MET A O 1
ATOM 1360 N N . GLN A 1 169 ? 0.144 6.365 25.608 1.00 52.31 169 GLN A N 1
ATOM 1361 C CA . GLN A 1 169 ? -0.141 7.645 24.928 1.00 52.31 169 GLN A CA 1
ATOM 1362 C C . GLN A 1 169 ? -0.853 7.539 23.562 1.00 52.31 169 GLN A C 1
ATOM 1364 O O . GLN A 1 169 ? -0.604 8.329 22.651 1.00 52.31 169 GLN A O 1
ATOM 1369 N N . TRP A 1 170 ? -1.785 6.599 23.389 1.00 51.19 170 TRP A N 1
ATOM 1370 C CA . TRP A 1 170 ? -2.572 6.549 22.153 1.00 51.19 170 TRP A CA 1
ATOM 1371 C C . TRP A 1 170 ? -3.535 7.740 22.094 1.00 51.19 170 TRP A C 1
ATOM 1373 O O . TRP A 1 170 ? -4.434 7.874 22.925 1.00 51.19 170 TRP A O 1
ATOM 1383 N N . LEU A 1 171 ? -3.372 8.579 21.068 1.00 41.09 171 LEU A N 1
ATOM 1384 C CA . LEU A 1 171 ? -4.116 9.827 20.831 1.00 41.09 171 LEU A CA 1
ATOM 1385 C C . LEU A 1 171 ? -5.655 9.665 20.779 1.00 41.09 171 LEU A C 1
ATOM 1387 O O . LEU A 1 171 ? -6.373 10.660 20.837 1.00 41.09 171 LEU A O 1
ATOM 1391 N N . ALA A 1 172 ? -6.169 8.432 20.691 1.00 38.97 172 ALA A N 1
ATOM 1392 C CA . ALA A 1 172 ? -7.592 8.111 20.550 1.00 38.97 172 ALA A CA 1
ATOM 1393 C C . ALA A 1 172 ? -8.223 7.370 21.753 1.00 38.97 172 ALA A C 1
ATOM 1395 O O . ALA A 1 172 ? -9.432 7.127 21.749 1.00 38.97 172 ALA A O 1
ATOM 1396 N N . LEU A 1 173 ? -7.461 7.012 22.795 1.00 43.03 173 LEU A N 1
ATOM 1397 C CA . LEU A 1 173 ? -7.990 6.225 23.918 1.00 43.03 173 LEU A CA 1
ATOM 1398 C C . LEU A 1 173 ? -8.598 7.117 25.014 1.00 43.03 173 LEU A C 1
ATOM 1400 O O . LEU A 1 173 ? -7.898 7.693 25.845 1.00 43.03 173 LEU A O 1
ATOM 1404 N N . ARG A 1 174 ? -9.934 7.172 25.087 1.00 44.47 174 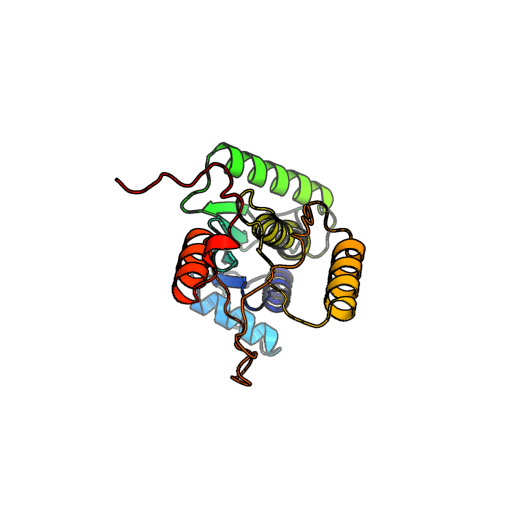ARG A N 1
ATOM 1405 C CA . ARG A 1 174 ? -10.643 7.582 26.314 1.00 44.47 174 ARG A CA 1
ATOM 1406 C C . ARG A 1 174 ? -10.857 6.358 27.200 1.00 44.47 174 ARG A C 1
ATOM 1408 O O . ARG A 1 174 ? -11.851 5.654 27.053 1.00 44.47 174 ARG A O 1
ATOM 1415 N N . VAL A 1 175 ? -9.940 6.114 28.134 1.00 43.38 175 VAL A N 1
ATOM 1416 C CA . VAL A 1 175 ? -10.089 5.046 29.135 1.00 43.38 175 VAL A CA 1
ATOM 1417 C C . VAL A 1 175 ? -11.167 5.452 30.144 1.00 43.38 175 VAL A C 1
ATOM 1419 O O . VAL A 1 175 ? -10.944 6.337 30.972 1.00 43.38 175 VAL A O 1
ATOM 1422 N N . ARG A 1 176 ? -12.341 4.819 30.074 1.00 45.59 176 ARG A N 1
ATOM 1423 C CA . ARG A 1 176 ? -13.381 4.908 31.107 1.00 45.59 176 ARG A CA 1
ATOM 1424 C C . ARG A 1 176 ? -13.290 3.655 31.978 1.00 45.59 176 ARG A C 1
ATOM 1426 O O . ARG A 1 176 ? -13.485 2.554 31.480 1.00 45.59 176 ARG A O 1
ATOM 1433 N N . PHE A 1 177 ? -12.953 3.831 33.251 1.00 45.25 177 PHE A N 1
ATOM 1434 C CA . PHE A 1 177 ? -13.003 2.769 34.256 1.00 45.25 177 PHE A CA 1
ATOM 1435 C C . PHE A 1 177 ? -14.441 2.663 34.770 1.00 45.25 177 PHE A C 1
ATOM 1437 O O . PHE A 1 177 ? -15.025 3.688 35.126 1.00 45.25 177 PHE A O 1
ATOM 1444 N N . ILE A 1 178 ? -15.014 1.459 34.776 1.00 50.41 178 ILE A N 1
ATOM 1445 C CA . ILE A 1 178 ? -16.281 1.186 35.462 1.00 50.41 178 ILE A CA 1
ATOM 1446 C C . ILE A 1 178 ? -15.932 0.459 36.756 1.00 50.41 178 ILE A C 1
ATOM 1448 O O . ILE A 1 178 ? -15.151 -0.489 36.754 1.00 50.41 178 ILE A O 1
ATOM 1452 N N . GLU A 1 179 ? -16.482 0.991 37.840 1.00 50.41 179 GLU A N 1
ATOM 1453 C CA . GLU A 1 179 ? -16.272 0.603 39.230 1.00 50.41 179 GLU A CA 1
ATOM 1454 C C . GLU A 1 179 ? -16.613 -0.874 39.499 1.00 50.41 179 GLU A C 1
ATOM 1456 O O . GLU A 1 179 ? -17.352 -1.502 38.737 1.00 50.41 179 GLU A O 1
ATOM 1461 N N . GLU A 1 180 ? -16.050 -1.417 40.584 1.00 49.62 180 GLU A N 1
ATOM 1462 C CA . GLU A 1 180 ? -16.170 -2.816 41.013 1.00 49.62 180 GLU A CA 1
ATOM 1463 C C . GLU A 1 180 ? -17.602 -3.344 40.887 1.00 49.62 180 GLU A C 1
ATOM 1465 O O . GLU A 1 180 ? -18.522 -2.925 41.591 1.00 49.62 180 GLU A O 1
ATOM 1470 N N . VAL A 1 181 ? -17.790 -4.320 40.002 1.00 46.56 181 VAL A N 1
ATOM 1471 C CA . VAL A 1 181 ? -19.079 -4.985 39.889 1.00 46.56 181 VAL A CA 1
ATOM 1472 C C . VAL A 1 181 ? -19.113 -6.124 40.894 1.00 46.56 181 VAL A C 1
ATOM 1474 O O . VAL A 1 181 ? -18.420 -7.130 40.740 1.00 46.56 181 VAL A O 1
ATOM 1477 N N . LEU A 1 182 ? -19.987 -6.001 41.891 1.00 49.34 182 LEU A N 1
ATOM 1478 C CA . LEU A 1 182 ? -20.374 -7.107 42.761 1.00 49.34 182 LEU A CA 1
ATOM 1479 C C . LEU A 1 182 ? -21.156 -8.152 41.948 1.00 49.34 182 LEU A C 1
ATOM 1481 O O . LEU A 1 182 ? -22.387 -8.155 41.910 1.00 49.34 182 LEU A O 1
ATOM 1485 N N . ILE A 1 183 ? -20.442 -9.049 41.267 1.00 51.19 183 ILE A N 1
ATOM 1486 C CA . ILE A 1 183 ? -21.039 -10.231 40.645 1.00 51.19 183 ILE A CA 1
ATOM 1487 C C . ILE A 1 183 ? -21.343 -11.214 41.779 1.00 51.19 183 ILE A C 1
ATOM 1489 O O . ILE A 1 183 ? -20.435 -11.777 42.386 1.00 51.19 183 ILE A O 1
ATOM 1493 N N . GLY A 1 184 ? -22.626 -11.392 42.101 1.00 51.19 184 GLY A N 1
ATOM 1494 C CA . GLY A 1 184 ? -23.062 -12.289 43.169 1.00 51.19 184 GLY A CA 1
ATOM 1495 C C . GLY A 1 184 ? -22.446 -13.687 43.046 1.00 51.19 184 GLY A C 1
ATOM 1496 O O . GLY A 1 184 ? -22.580 -14.323 42.005 1.00 51.19 184 GLY A O 1
ATOM 1497 N N . ASN A 1 185 ? -21.776 -14.128 44.119 1.00 44.03 185 ASN A N 1
ATOM 1498 C CA . ASN A 1 185 ? -21.271 -15.472 44.443 1.00 44.03 185 ASN A CA 1
ATOM 1499 C C . ASN A 1 185 ? -21.247 -16.513 43.307 1.00 44.03 185 ASN A C 1
ATOM 1501 O O . ASN A 1 185 ? -21.809 -17.603 43.437 1.00 44.03 185 ASN A O 1
ATOM 1505 N N . ARG A 1 186 ? -20.539 -16.232 42.213 1.00 49.00 186 ARG A N 1
ATOM 1506 C CA . ARG A 1 186 ? -20.044 -17.279 41.321 1.00 49.00 186 ARG A CA 1
ATOM 1507 C C . ARG A 1 186 ? -18.534 -17.258 41.408 1.00 49.00 186 ARG A C 1
ATOM 1509 O O . ARG A 1 186 ? -17.888 -16.328 40.943 1.00 49.00 186 ARG A O 1
ATOM 1516 N N . THR A 1 187 ? -17.994 -18.279 42.066 1.00 48.06 187 THR A N 1
ATOM 1517 C CA . THR A 1 187 ? -16.567 -18.587 42.032 1.00 48.06 187 THR A CA 1
ATOM 1518 C C . THR A 1 187 ? -16.121 -18.631 40.572 1.00 48.06 187 THR A C 1
ATOM 1520 O O . THR A 1 187 ? -16.799 -19.307 39.791 1.00 48.06 187 THR A O 1
ATOM 1523 N N . PRO A 1 188 ? -15.036 -17.937 40.186 1.00 47.47 188 PRO A N 1
ATOM 1524 C CA . PRO A 1 188 ? -14.501 -18.034 38.838 1.00 47.47 188 PRO A CA 1
ATOM 1525 C C . PRO A 1 188 ? -14.154 -19.499 38.593 1.00 47.47 188 PRO A C 1
ATOM 1527 O O . PRO A 1 188 ? -13.292 -20.071 39.266 1.00 47.47 188 PRO A O 1
ATOM 1530 N N . ASP A 1 189 ? -14.902 -20.127 37.691 1.00 47.03 189 ASP A N 1
ATOM 1531 C CA . ASP A 1 189 ? -14.611 -21.484 37.271 1.00 47.03 189 ASP A CA 1
ATOM 1532 C C . ASP A 1 189 ? -13.215 -21.453 36.644 1.00 47.03 189 ASP A C 1
ATOM 1534 O O . ASP A 1 189 ? -12.914 -20.573 35.833 1.00 47.03 189 ASP A O 1
ATOM 1538 N N . LYS A 1 190 ? -12.336 -22.378 37.037 1.00 46.41 190 LYS A N 1
ATOM 1539 C CA . LYS A 1 190 ? -10.968 -22.507 36.498 1.00 46.41 190 LYS A CA 1
ATOM 1540 C C . LYS A 1 190 ? -10.993 -23.047 35.055 1.00 46.41 190 LYS A C 1
ATOM 1542 O O . LYS A 1 190 ? -10.143 -23.847 34.675 1.00 46.41 190 LYS A O 1
ATOM 1547 N N . GLY A 1 191 ? -11.989 -22.650 34.270 1.00 47.47 191 GLY A N 1
ATOM 1548 C CA . GLY A 1 191 ? -12.080 -22.915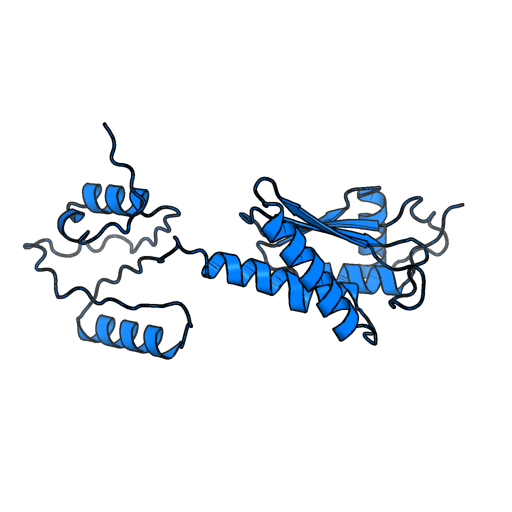 32.847 1.00 47.47 191 GLY A CA 1
ATOM 1549 C C . GLY A 1 191 ? -11.026 -22.109 32.100 1.00 47.47 191 GLY A C 1
ATOM 1550 O O . GLY A 1 191 ? -10.687 -20.986 32.479 1.00 47.47 191 GLY A O 1
ATOM 1551 N N . GLU A 1 192 ? -10.476 -22.721 31.057 1.00 43.94 192 GLU A N 1
ATOM 1552 C CA . GLU A 1 192 ? -9.451 -22.147 30.192 1.00 43.94 192 GLU A CA 1
ATOM 1553 C C . GLU A 1 192 ? -9.805 -20.713 29.788 1.00 43.94 192 GLU A C 1
ATOM 1555 O O . GLU A 1 192 ? -10.839 -20.448 29.174 1.00 43.94 192 GLU A O 1
ATOM 1560 N N . ARG A 1 193 ? -8.917 -19.781 30.147 1.00 49.16 193 ARG A N 1
ATOM 1561 C CA . ARG A 1 193 ? -8.967 -18.376 29.742 1.00 49.16 193 ARG A CA 1
ATOM 1562 C C . ARG A 1 193 ? -8.935 -18.310 28.217 1.00 49.16 193 ARG A C 1
ATOM 1564 O O . ARG A 1 193 ? -7.866 -18.372 27.612 1.00 49.16 193 ARG A O 1
ATOM 1571 N N . ARG A 1 194 ? -10.108 -18.210 27.598 1.00 48.41 194 ARG A N 1
ATOM 1572 C CA . ARG A 1 194 ? -10.249 -18.103 26.150 1.00 48.41 194 ARG A CA 1
ATOM 1573 C C . ARG A 1 194 ? -10.447 -16.643 25.777 1.00 48.41 194 ARG A C 1
ATOM 1575 O O . ARG A 1 194 ? -11.472 -16.049 26.092 1.00 48.41 194 ARG A O 1
ATOM 1582 N N . TRP A 1 195 ? -9.458 -16.084 25.094 1.00 47.41 195 TRP A N 1
ATOM 1583 C CA . TRP A 1 195 ? -9.597 -14.794 24.431 1.00 47.41 195 TRP A CA 1
ATOM 1584 C C . TRP A 1 195 ? -10.571 -14.941 23.262 1.00 47.41 195 TRP A C 1
ATOM 1586 O O . TRP A 1 195 ? -10.437 -15.863 22.453 1.00 47.41 195 TRP A O 1
ATOM 1596 N N . ILE A 1 196 ? -11.565 -14.057 23.198 1.00 54.91 196 ILE A N 1
ATOM 1597 C CA . ILE A 1 196 ? -12.529 -13.996 22.100 1.00 54.91 196 ILE A CA 1
ATOM 1598 C C . ILE A 1 196 ? -12.543 -12.558 21.599 1.00 54.91 196 ILE A C 1
ATOM 1600 O O . ILE A 1 196 ? -12.821 -11.630 22.357 1.00 54.91 196 ILE A O 1
ATOM 1604 N N . GLU A 1 197 ? -12.198 -12.386 20.329 1.00 50.28 197 GLU A N 1
ATOM 1605 C CA . GLU A 1 197 ? -12.245 -11.101 19.645 1.00 50.28 197 GLU A CA 1
ATOM 1606 C C . GLU A 1 197 ? -13.604 -10.943 18.959 1.00 50.28 197 GLU A C 1
ATOM 1608 O O . GLU A 1 197 ? -14.088 -11.865 18.301 1.00 50.28 197 GLU A O 1
ATOM 1613 N N . PHE A 1 198 ? -14.217 -9.771 19.120 1.00 56.31 198 PHE A N 1
ATOM 1614 C CA . PHE A 1 198 ? -15.492 -9.425 18.501 1.00 56.31 198 PHE A CA 1
ATOM 1615 C C . PHE A 1 198 ? -15.302 -8.254 17.549 1.00 56.31 198 PHE A C 1
ATOM 1617 O O . PHE A 1 198 ? -14.623 -7.278 17.874 1.00 56.31 198 PHE A O 1
ATOM 1624 N N . SER A 1 199 ? -15.934 -8.331 16.381 1.00 44.78 199 SER A N 1
ATOM 1625 C CA . SER A 1 199 ? -15.828 -7.286 15.360 1.00 44.78 199 SER A CA 1
ATOM 1626 C C . SER A 1 199 ? -16.894 -6.203 15.530 1.00 44.78 199 SER A C 1
ATOM 1628 O O . SER A 1 199 ? -16.760 -5.116 14.969 1.00 44.78 199 SER A O 1
ATOM 1630 N N . LYS A 1 200 ? -17.967 -6.477 16.287 1.00 55.03 200 LYS A N 1
ATOM 1631 C CA . LYS A 1 200 ? -19.070 -5.531 16.517 1.00 55.03 200 LYS A CA 1
ATOM 1632 C C . LYS A 1 200 ? -19.433 -5.426 17.992 1.00 55.03 200 LYS A C 1
ATOM 1634 O O . LYS A 1 200 ? -19.551 -6.426 18.690 1.00 55.03 200 LYS A O 1
ATOM 1639 N N . VAL A 1 201 ? -19.765 -4.212 18.434 1.00 55.62 201 VAL A N 1
ATOM 1640 C CA . VAL A 1 201 ? -20.264 -3.956 19.801 1.00 55.62 201 VAL A CA 1
ATOM 1641 C C . VAL A 1 201 ? -21.510 -4.797 20.115 1.00 55.62 201 VAL A C 1
ATOM 1643 O O . VAL A 1 201 ? -21.637 -5.305 21.221 1.00 55.62 201 VAL A O 1
ATOM 1646 N N . GLY A 1 202 ? -22.401 -5.012 19.139 1.00 63.59 202 GLY A N 1
ATOM 1647 C CA . GLY A 1 202 ? -23.586 -5.860 19.322 1.00 63.59 202 GLY A CA 1
ATOM 1648 C C . GLY A 1 202 ? -23.258 -7.314 19.684 1.00 63.59 202 GLY A C 1
ATOM 1649 O O . GLY A 1 202 ? -23.947 -7.895 20.516 1.00 63.59 202 GLY A O 1
ATOM 1650 N N . GLU A 1 203 ? -22.174 -7.870 19.137 1.00 67.31 203 GLU A N 1
ATOM 1651 C CA . GLU A 1 203 ? -21.725 -9.238 19.439 1.00 67.31 203 GLU A CA 1
ATOM 1652 C C . GLU A 1 203 ? -21.219 -9.341 20.884 1.00 67.31 203 GLU A C 1
ATOM 1654 O O . GLU A 1 203 ? -21.524 -10.304 21.583 1.00 67.31 203 GLU A O 1
ATOM 1659 N N . VAL A 1 204 ? -20.533 -8.298 21.368 1.00 67.31 204 VAL A N 1
ATOM 1660 C CA . VAL A 1 204 ? -20.106 -8.195 22.772 1.00 67.31 204 VAL A CA 1
ATOM 1661 C C . VAL A 1 204 ? -21.316 -8.146 23.706 1.00 67.31 204 VAL A C 1
ATOM 1663 O O . VAL A 1 204 ? -21.322 -8.816 24.736 1.00 67.31 204 VAL A O 1
ATOM 1666 N N . VAL A 1 205 ? -22.357 -7.383 23.357 1.00 70.31 205 VAL A N 1
ATOM 1667 C CA . VAL A 1 205 ? -23.586 -7.290 24.166 1.00 70.31 205 VAL A CA 1
ATOM 1668 C C . VAL A 1 205 ? -24.321 -8.629 24.213 1.00 70.31 205 VAL A C 1
ATOM 1670 O O . VAL A 1 205 ? -24.778 -9.037 25.281 1.00 70.31 205 VAL A O 1
ATOM 1673 N N . GLU A 1 206 ? -24.417 -9.335 23.086 1.00 73.94 206 GLU A N 1
ATOM 1674 C CA . GLU A 1 206 ? -25.004 -10.677 23.046 1.00 73.94 206 GLU A CA 1
ATOM 1675 C C . GLU A 1 206 ? -24.206 -11.680 23.877 1.00 73.94 206 GLU A C 1
ATOM 1677 O O . GLU A 1 206 ? -24.803 -12.467 24.612 1.00 73.94 206 GLU A O 1
ATOM 1682 N N . GLU A 1 207 ? -22.875 -11.641 23.813 1.00 76.00 207 GLU A N 1
ATOM 1683 C CA . GLU A 1 207 ? -22.040 -12.530 24.617 1.00 76.00 207 GLU A CA 1
ATOM 1684 C C . GLU A 1 207 ? -22.155 -12.210 26.111 1.00 76.00 207 GLU A C 1
ATOM 1686 O O . GLU A 1 207 ? -22.372 -13.107 26.925 1.00 76.00 207 GLU A O 1
ATOM 1691 N N . MET A 1 208 ? -22.132 -10.928 26.486 1.00 69.88 208 MET A N 1
ATOM 1692 C CA . MET A 1 208 ? -22.368 -10.502 27.868 1.00 69.88 208 MET A CA 1
ATOM 1693 C C . MET A 1 208 ? -23.753 -10.931 28.363 1.00 69.88 208 MET A C 1
ATOM 1695 O O . MET A 1 208 ? -23.882 -11.363 29.509 1.00 69.88 208 MET A O 1
ATOM 1699 N N . ARG A 1 209 ? -24.781 -10.901 27.505 1.00 75.94 209 ARG A N 1
ATOM 1700 C CA . ARG A 1 209 ? -26.109 -11.444 27.826 1.00 75.94 209 ARG A CA 1
ATOM 1701 C C . ARG A 1 209 ? -26.075 -12.955 28.045 1.00 75.94 209 ARG A C 1
ATOM 1703 O O . ARG A 1 209 ? -26.609 -13.416 29.051 1.00 75.94 209 ARG A O 1
ATOM 1710 N N . LYS A 1 210 ? -25.422 -13.727 27.167 1.00 74.62 210 LYS A N 1
ATOM 1711 C CA . LYS A 1 210 ? -25.256 -15.186 27.351 1.00 74.62 210 LYS A CA 1
ATOM 1712 C C . LYS A 1 210 ? -24.542 -15.521 28.660 1.00 74.62 210 LYS A C 1
ATOM 1714 O O . LYS A 1 210 ? -24.905 -16.486 29.326 1.00 74.62 210 LYS A O 1
ATOM 1719 N N . LEU A 1 211 ? -23.563 -14.706 29.044 1.00 71.88 211 LEU A N 1
ATOM 1720 C CA . LEU A 1 211 ? -22.810 -14.853 30.290 1.00 71.88 211 LEU A CA 1
ATOM 1721 C C . LEU A 1 211 ? -23.583 -14.376 31.536 1.00 71.88 211 LEU A C 1
ATOM 1723 O O . LEU A 1 211 ? -23.082 -14.522 32.651 1.00 71.88 211 LEU A O 1
ATOM 1727 N N . GLY A 1 212 ? -24.790 -13.816 31.380 1.00 69.50 212 GLY A N 1
ATOM 1728 C CA . GLY A 1 212 ? -25.571 -13.245 32.484 1.00 69.50 212 GLY A CA 1
ATOM 1729 C C . GLY A 1 212 ? -24.953 -11.972 33.073 1.00 69.50 212 GLY A C 1
ATOM 1730 O O . GLY A 1 212 ? -25.159 -11.664 34.243 1.00 69.50 212 GLY A O 1
ATOM 1731 N N . ARG A 1 213 ? -24.153 -11.257 32.275 1.00 71.25 213 ARG A N 1
ATOM 1732 C CA . ARG A 1 213 ? -23.397 -10.046 32.627 1.00 71.25 213 ARG A CA 1
ATOM 1733 C C . ARG A 1 213 ? -23.916 -8.808 31.876 1.00 71.25 213 ARG A C 1
ATOM 1735 O O . ARG A 1 213 ? -23.213 -7.811 31.764 1.00 71.25 213 ARG A O 1
ATOM 1742 N N . GLU A 1 214 ? -25.145 -8.836 31.358 1.00 68.88 214 GLU A N 1
ATOM 1743 C CA . GLU A 1 214 ? -25.703 -7.720 30.572 1.00 68.88 214 GLU A CA 1
ATOM 1744 C C . GLU A 1 214 ? -25.826 -6.412 31.363 1.00 68.88 214 GLU A C 1
ATOM 1746 O O . GLU A 1 214 ? -25.660 -5.339 30.791 1.00 68.88 214 GLU A O 1
ATOM 1751 N N . GLN A 1 215 ? -26.006 -6.486 32.687 1.00 58.16 215 GLN A N 1
ATOM 1752 C CA . GLN A 1 215 ? -26.030 -5.309 33.564 1.00 58.16 215 GLN A CA 1
ATOM 1753 C C . GLN A 1 215 ? -24.711 -4.513 33.590 1.00 58.16 215 GLN A C 1
ATOM 1755 O O . GLN A 1 215 ? -24.684 -3.398 34.099 1.00 58.16 215 GLN A O 1
ATOM 1760 N N . LEU A 1 216 ? -23.618 -5.075 33.057 1.00 59.47 216 LEU A N 1
ATOM 1761 C CA . LEU A 1 216 ? -22.317 -4.404 32.951 1.00 59.47 216 LEU A CA 1
ATOM 1762 C C . LEU A 1 216 ? -22.224 -3.490 31.726 1.00 59.47 216 LEU A C 1
ATOM 1764 O O . LEU A 1 216 ? -21.284 -2.706 31.596 1.00 59.47 216 LEU A O 1
ATOM 1768 N N . VAL A 1 217 ? -23.189 -3.594 30.811 1.00 60.81 217 VAL A N 1
ATOM 1769 C CA . VAL A 1 217 ? -23.254 -2.805 29.583 1.00 60.81 217 VAL A CA 1
ATOM 1770 C C . VAL A 1 217 ? -24.002 -1.506 29.885 1.00 60.81 217 VAL A C 1
ATOM 1772 O O . VAL A 1 217 ? -25.224 -1.437 29.797 1.00 60.81 217 VAL A O 1
ATOM 1775 N N . VAL A 1 218 ? -23.263 -0.469 30.279 1.00 51.38 218 VAL A N 1
ATOM 1776 C CA . VAL A 1 218 ? -23.855 0.774 30.811 1.00 51.38 218 VAL A CA 1
ATOM 1777 C C . VAL A 1 218 ? -24.278 1.794 29.749 1.00 51.38 218 VAL A C 1
ATOM 1779 O O . VAL A 1 218 ? -25.221 2.545 29.975 1.00 51.38 218 VAL A O 1
ATOM 1782 N N . GLU A 1 219 ? -23.609 1.854 28.594 1.00 48.66 219 GLU A N 1
ATOM 1783 C CA . GLU A 1 219 ? -23.892 2.871 27.574 1.00 48.66 219 GLU A CA 1
ATOM 1784 C C . GLU A 1 219 ? -23.541 2.345 26.175 1.00 48.66 219 GLU A C 1
ATOM 1786 O O . GLU A 1 219 ? -22.382 2.063 25.869 1.00 48.66 219 GLU A O 1
ATOM 1791 N N . MET A 1 220 ? -24.545 2.212 25.306 1.00 53.78 220 MET A N 1
ATOM 1792 C CA . MET A 1 220 ? -24.330 1.961 23.881 1.00 53.78 220 MET A CA 1
ATOM 1793 C C . MET A 1 220 ? -24.250 3.317 23.178 1.00 53.78 220 MET A C 1
ATOM 1795 O O . MET A 1 220 ? -25.252 4.022 23.080 1.00 53.78 220 MET A O 1
ATOM 1799 N N . GLY A 1 221 ? -23.058 3.712 22.726 1.00 42.06 221 GLY A N 1
ATOM 1800 C CA . GLY A 1 221 ? -22.877 4.949 21.963 1.00 42.06 221 GLY A CA 1
ATOM 1801 C C . GLY A 1 221 ? -23.809 5.022 20.743 1.00 42.06 221 GLY A C 1
ATOM 1802 O O . GLY A 1 221 ? -24.158 4.002 20.149 1.00 42.06 221 GLY A O 1
ATOM 1803 N N . ILE A 1 222 ? -24.218 6.244 20.395 1.00 40.09 222 ILE A N 1
ATOM 1804 C CA . ILE A 1 222 ? -25.221 6.573 19.369 1.00 40.09 222 ILE A CA 1
ATOM 1805 C C . ILE A 1 222 ? -24.892 5.866 18.042 1.00 40.09 222 ILE A C 1
ATOM 1807 O O . ILE A 1 222 ? -23.909 6.195 17.383 1.00 40.09 222 ILE A O 1
ATOM 1811 N N . GLY A 1 223 ? -25.729 4.899 17.655 1.00 39.19 223 GLY A N 1
ATOM 1812 C CA . GLY A 1 223 ? -25.582 4.130 16.412 1.00 39.19 223 GLY A CA 1
ATOM 1813 C C . GLY A 1 223 ? -26.315 2.785 16.404 1.00 39.19 223 GLY A C 1
ATOM 1814 O O . GLY A 1 223 ? -26.564 2.223 15.340 1.00 39.19 223 GLY A O 1
ATOM 1815 N N . SER A 1 224 ? -26.726 2.278 17.565 1.00 38.81 224 SER A N 1
ATOM 1816 C CA . SER A 1 224 ? -27.576 1.093 17.681 1.00 38.81 224 SER A CA 1
ATOM 1817 C C . SER A 1 224 ? -29.029 1.457 17.365 1.00 38.81 224 SER A C 1
ATOM 1819 O O . SER A 1 224 ? -29.819 1.809 18.238 1.00 38.81 224 SER A O 1
ATOM 1821 N N . ALA A 1 225 ? -29.393 1.377 16.083 1.00 36.00 225 ALA A N 1
ATOM 1822 C CA . ALA A 1 225 ? -30.791 1.225 15.702 1.00 36.00 225 ALA A CA 1
ATOM 1823 C C . ALA A 1 225 ? -31.332 -0.027 16.414 1.00 36.00 225 ALA A C 1
ATOM 1825 O O . ALA A 1 225 ? -30.876 -1.141 16.155 1.00 36.00 225 ALA A O 1
ATOM 1826 N N . GLY A 1 226 ? -32.238 0.175 17.371 1.00 28.39 226 GLY A N 1
ATOM 1827 C CA . GLY A 1 226 ? -32.875 -0.913 18.105 1.00 28.39 226 GLY A CA 1
ATOM 1828 C C . GLY A 1 226 ? -33.696 -1.811 17.171 1.00 28.39 226 GLY A C 1
ATOM 1829 O O . GLY A 1 226 ? -34.219 -1.325 16.162 1.00 28.39 226 GLY A O 1
ATOM 1830 N N . PRO A 1 227 ? -33.827 -3.112 17.475 1.00 38.03 227 PRO A N 1
ATOM 1831 C CA . PRO A 1 227 ? -34.741 -3.976 16.746 1.00 38.03 227 PRO A CA 1
ATOM 1832 C C . PRO A 1 227 ? -36.191 -3.589 17.078 1.00 38.03 227 PRO A C 1
ATOM 1834 O O . PRO A 1 227 ? -36.508 -3.269 18.225 1.00 38.03 227 PRO A O 1
ATOM 1837 N N . LYS A 1 228 ? -37.049 -3.589 16.053 1.00 30.25 228 LYS A N 1
ATOM 1838 C CA . LYS A 1 228 ? -38.509 -3.617 16.217 1.00 30.25 228 LYS A CA 1
ATOM 1839 C C . LYS A 1 228 ? -38.959 -4.968 16.753 1.00 30.25 228 LYS A C 1
ATOM 1841 O O . LYS A 1 228 ? -38.343 -5.975 16.339 1.00 30.25 228 LYS A O 1
#

Sequence (228 aa):
MRTLPNKKQLEELQMIKFSLLQNETLVFLDESEAWARWLADFEADSLPAVQQGPISPARVEIKVYDSPMFFVVEIPLGYSGNLGGAQPIFAVKGDQINRIEQDRWQRLIKDKLEEIADSEYPIYQLISLHLLPLIQEQRFAKVGYPGVIYAEGMKEDIEEFVANIKAMQWLALRVRFIEEVLIGNRTPDKGERRWIEFSKVGEVVEEMRKLGREQLVVEMGIGSAGPK

pLDDT: mean 75.1, std 19.0, range [28.39, 96.81]

Organism: NCBI:txid117069

Radius of gyration: 24.49 Å; chains: 1; bounding box: 59×38×73 Å